Protein AF-A0A1G4M9I7-F1 (afdb_monomer_lite)

Sequence (263 aa):
MTEYMERIGYLKDRLESSYVEETSNVDNLLRNLLNAKLSSNLDRIRDCAVTEQLQSKESATGPLIKFQEDFKDLEFRARSVQFETEKDLLSQYTRLVESLKTRRYSVDFDSAAVPDAADEDLDAVDLDQKDNEEETLGELRQRLLGKTKDGDSLNSEVHSSVEKQMQVQDNLQEQLVHDMSQLVSSLREGAEAFQNALQEDSTVLKATEIGLQVTSKSLSSLGTKLKKYHNSKFGFFFYIGCTLAMLLGLLITYLIIKIFPKM

Secondary structure (DSSP, 8-state):
-HHHHHHHHHHHHHHHHHHHHHHSS--HHHHHHHHHHHHHHHHHHHHHHHHHHHHS---SS-HHHHHHHHHHHHHHHHHHHHHHHHHHHHHHHHHHHHHHHHHHH---TT----------------------TT--HHHHHHHHH-----S-S-THHHHHHHHHHHHHHHHHHHHHHHHHHHHHHHHHHHHHHHHHHHHHHHHHHHHHHHHHHHHHHHHHHHHHHHHHHHHS-HHHHHHHHHHHHHHHHHHHHHHHHHHGGG-

pLDDT: mean 73.14, std 15.45, range [37.28, 93.12]

InterPro domains:
  IPR019150 Vesicle transport protein, Use1 [PF09753] (85-260)
  IPR019150 Vesicle transport protein, Use1 [PTHR13050] (22-260)

Radius of gyration: 43.28 Å; chains: 1; bounding box: 142×93×60 Å

Organism: Lachancea fermentati (NCBI:txid4955)

Structure (mmCIF, N/CA/C/O backbone):
data_AF-A0A1G4M9I7-F1
#
_entry.id   AF-A0A1G4M9I7-F1
#
loop_
_atom_site.group_PDB
_atom_site.id
_atom_site.ty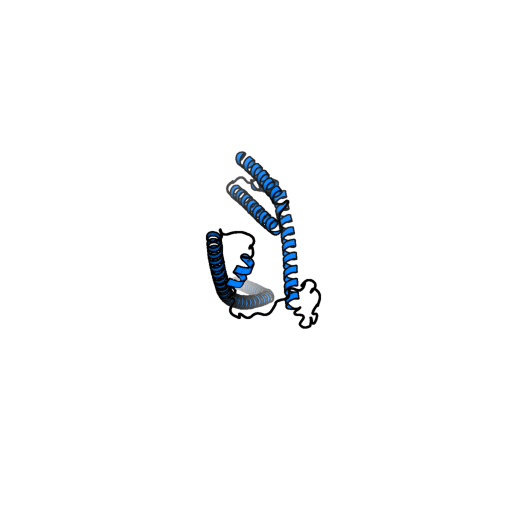pe_symbol
_atom_site.label_atom_id
_atom_site.label_alt_id
_atom_site.label_comp_id
_atom_site.label_asym_id
_atom_site.label_entity_id
_atom_site.label_seq_id
_atom_site.pdbx_PDB_ins_code
_atom_site.Cartn_x
_atom_site.Cartn_y
_atom_site.Cartn_z
_atom_site.occupancy
_atom_site.B_iso_or_equiv
_atom_site.auth_seq_id
_atom_site.auth_comp_id
_atom_site.auth_asym_id
_atom_site.auth_atom_id
_atom_site.pdbx_PDB_model_num
ATOM 1 N N . MET A 1 1 ? 6.350 15.516 35.704 1.00 50.00 1 MET A N 1
ATOM 2 C CA . MET A 1 1 ? 7.123 14.275 35.459 1.00 50.00 1 MET A CA 1
ATOM 3 C C . MET A 1 1 ? 6.442 13.047 36.071 1.00 50.00 1 MET A C 1
ATOM 5 O O . MET A 1 1 ? 6.331 12.054 35.377 1.00 50.00 1 MET A O 1
ATOM 9 N N . THR A 1 2 ? 5.941 13.103 37.311 1.00 49.34 2 THR A N 1
ATOM 10 C CA . THR A 1 2 ? 5.196 12.007 37.976 1.00 49.34 2 THR A CA 1
ATOM 11 C C . THR A 1 2 ? 3.839 11.691 37.334 1.00 49.34 2 THR A C 1
ATOM 13 O O . THR A 1 2 ? 3.552 10.532 37.070 1.00 49.34 2 THR A O 1
ATOM 16 N N . GLU A 1 3 ? 3.057 12.708 36.970 1.00 59.44 3 GLU A N 1
ATOM 17 C CA . GLU A 1 3 ? 1.738 12.535 36.329 1.00 59.44 3 GLU A CA 1
ATOM 18 C C . GLU A 1 3 ? 1.820 11.873 34.939 1.00 59.44 3 GLU A C 1
ATOM 20 O O . GLU A 1 3 ? 0.971 11.075 34.552 1.00 59.44 3 GLU A O 1
ATOM 25 N N . TYR A 1 4 ? 2.893 12.148 34.194 1.00 61.53 4 TYR A N 1
ATOM 26 C CA . TYR A 1 4 ? 3.155 11.507 32.905 1.00 61.53 4 TYR A CA 1
ATOM 27 C C . TYR A 1 4 ? 3.575 10.036 33.064 1.00 61.53 4 TYR A C 1
ATOM 29 O O . TYR A 1 4 ? 3.208 9.192 32.251 1.00 61.53 4 TYR A O 1
ATOM 37 N N . MET A 1 5 ? 4.299 9.716 34.144 1.00 57.88 5 MET A N 1
ATOM 38 C CA . MET A 1 5 ? 4.746 8.351 34.435 1.00 57.88 5 MET A CA 1
ATOM 39 C C . MET A 1 5 ? 3.593 7.431 34.841 1.00 57.88 5 MET A C 1
ATOM 41 O O . MET A 1 5 ? 3.517 6.313 34.340 1.00 57.88 5 MET A O 1
ATOM 45 N N . GLU A 1 6 ? 2.657 7.901 35.668 1.00 66.12 6 GLU A N 1
ATOM 46 C CA . GLU A 1 6 ? 1.449 7.126 35.994 1.00 66.12 6 GLU A CA 1
ATOM 47 C C . GLU A 1 6 ? 0.570 6.902 34.757 1.00 66.12 6 GLU A C 1
ATOM 49 O O . GLU A 1 6 ? -0.006 5.829 34.573 1.00 66.12 6 GLU A O 1
ATOM 54 N N . ARG A 1 7 ? 0.524 7.890 33.856 1.00 69.94 7 ARG A N 1
ATOM 55 C CA . ARG A 1 7 ? -0.263 7.809 32.626 1.00 69.94 7 ARG A CA 1
ATOM 56 C C . ARG A 1 7 ? 0.299 6.793 31.631 1.00 69.94 7 ARG A C 1
ATOM 58 O O . ARG A 1 7 ? -0.489 6.079 31.020 1.00 69.94 7 ARG A O 1
ATOM 65 N N . ILE A 1 8 ? 1.621 6.690 31.482 1.00 68.62 8 ILE A N 1
ATOM 66 C CA . ILE A 1 8 ? 2.252 5.683 30.610 1.00 68.62 8 ILE A CA 1
ATOM 67 C C . ILE A 1 8 ? 2.056 4.267 31.157 1.00 68.62 8 ILE A C 1
ATOM 69 O O . ILE A 1 8 ? 1.666 3.383 30.394 1.00 68.62 8 ILE A O 1
ATOM 73 N N . GLY A 1 9 ? 2.261 4.062 32.462 1.00 70.06 9 GLY A N 1
ATOM 74 C CA . GLY A 1 9 ? 2.042 2.757 33.094 1.00 70.06 9 GLY A CA 1
ATOM 75 C C . GLY A 1 9 ? 0.594 2.282 32.944 1.00 70.06 9 GLY A C 1
ATOM 76 O O . GLY A 1 9 ? 0.347 1.172 32.483 1.00 70.06 9 GLY A O 1
ATOM 77 N N . TYR A 1 10 ? -0.373 3.168 33.205 1.00 74.56 10 TYR A N 1
ATOM 78 C CA . TYR A 1 10 ? -1.795 2.875 32.999 1.00 74.56 10 TYR A CA 1
ATOM 79 C C . TYR A 1 10 ? -2.136 2.565 31.532 1.00 74.56 10 TYR A C 1
ATOM 81 O O . TYR A 1 10 ? -2.950 1.683 31.247 1.00 74.56 10 TYR A O 1
ATOM 89 N N . LEU A 1 11 ? -1.523 3.280 30.582 1.00 72.62 11 LEU A N 1
ATOM 90 C CA . LEU A 1 11 ? -1.719 3.021 29.156 1.00 72.62 11 LEU A CA 1
ATOM 91 C C . LEU A 1 11 ? -1.158 1.661 28.747 1.00 72.62 11 LEU A C 1
ATOM 93 O O . LEU A 1 11 ? -1.820 0.966 27.983 1.00 72.62 11 LEU A O 1
ATOM 97 N N . LYS A 1 12 ? 0.005 1.263 29.270 1.00 76.25 12 LYS A N 1
ATOM 98 C CA . LYS A 1 12 ? 0.595 -0.055 29.021 1.00 76.25 12 LYS A CA 1
ATOM 99 C C . LYS A 1 12 ? -0.326 -1.177 29.495 1.00 76.25 12 LYS A C 1
ATOM 101 O O . LYS A 1 12 ? -0.692 -2.021 28.682 1.00 76.25 12 LYS A O 1
ATOM 106 N N . ASP A 1 13 ? -0.758 -1.141 30.754 1.00 78.06 13 ASP A N 1
ATOM 107 C CA . ASP A 1 13 ? -1.600 -2.198 31.331 1.00 78.06 13 ASP A CA 1
ATOM 108 C C . ASP A 1 13 ? -2.943 -2.319 30.602 1.00 78.06 13 ASP A C 1
ATOM 110 O O . ASP A 1 13 ? -3.431 -3.421 30.338 1.00 78.06 13 ASP A O 1
ATOM 114 N N . ARG A 1 14 ? -3.533 -1.184 30.209 1.00 77.75 14 ARG A N 1
ATOM 115 C CA . ARG A 1 14 ? -4.788 -1.164 29.450 1.00 77.75 14 ARG A CA 1
ATOM 116 C C . ARG A 1 14 ? -4.614 -1.689 28.024 1.00 77.75 14 ARG A C 1
ATOM 118 O O . ARG A 1 14 ? -5.492 -2.393 27.530 1.00 77.75 14 ARG A O 1
ATOM 125 N N . LEU A 1 15 ? -3.505 -1.350 27.368 1.00 75.00 15 LEU A N 1
ATOM 126 C CA . LEU A 1 15 ? -3.204 -1.785 26.003 1.00 75.00 15 LEU A CA 1
ATOM 127 C C . LEU A 1 15 ? -2.867 -3.281 25.962 1.00 75.00 15 LEU A C 1
ATOM 129 O O . LEU A 1 15 ? -3.327 -3.982 25.066 1.00 75.00 15 LEU A O 1
ATOM 133 N N . GLU A 1 16 ? -2.122 -3.781 26.950 1.00 76.25 16 GLU A N 1
ATOM 134 C CA . GLU A 1 16 ? -1.789 -5.200 27.066 1.00 76.25 16 GLU A CA 1
ATOM 135 C C . GLU A 1 16 ? -3.024 -6.041 27.412 1.00 76.25 16 GLU A C 1
ATOM 137 O O . GLU A 1 16 ? -3.255 -7.062 26.767 1.00 76.25 16 GLU A O 1
ATOM 142 N N . SER A 1 17 ? -3.873 -5.574 28.333 1.00 74.38 17 SER A N 1
ATOM 143 C CA . SER A 1 17 ? -5.127 -6.263 28.674 1.00 74.38 17 SER A CA 1
ATOM 144 C C . SER A 1 17 ? -6.074 -6.346 27.471 1.00 74.38 17 SER A C 1
ATOM 146 O O . SER A 1 17 ? -6.554 -7.428 27.143 1.00 74.38 17 SER A O 1
ATOM 148 N N . SER A 1 18 ? -6.272 -5.230 26.757 1.00 68.62 18 SER A N 1
ATOM 149 C CA . SER A 1 18 ? -7.114 -5.183 25.551 1.00 68.62 18 SER A CA 1
ATOM 150 C C . SER A 1 18 ? -6.579 -6.092 24.440 1.00 68.62 18 SER A C 1
ATOM 152 O O . SER A 1 18 ? -7.348 -6.759 23.759 1.00 68.62 18 SER A O 1
ATOM 154 N N . TYR A 1 19 ? -5.257 -6.150 24.263 1.00 70.00 19 TYR A N 1
ATOM 155 C CA . TYR A 1 19 ? -4.637 -6.953 23.213 1.00 70.00 19 TYR A CA 1
ATOM 156 C C . TYR A 1 19 ? -4.664 -8.458 23.516 1.00 70.00 19 TYR A C 1
ATOM 158 O O . TYR A 1 19 ? -4.889 -9.265 22.615 1.00 70.00 19 TYR A O 1
ATOM 166 N N . VAL A 1 20 ? -4.443 -8.865 24.768 1.00 69.94 20 VAL A N 1
ATOM 167 C CA . VAL A 1 20 ? -4.473 -10.285 25.162 1.00 69.94 20 VAL A CA 1
ATOM 168 C C . VAL A 1 20 ? -5.891 -10.855 25.074 1.00 69.94 20 VAL A C 1
ATOM 170 O O . VAL A 1 20 ? -6.069 -11.988 24.627 1.00 69.94 20 VAL A O 1
ATOM 173 N N . GLU A 1 21 ? -6.902 -10.066 25.440 1.00 66.31 21 GLU A N 1
ATOM 174 C CA . GLU A 1 21 ? -8.302 -10.488 25.376 1.00 66.31 21 GLU A CA 1
ATOM 175 C C . GLU A 1 21 ? -8.771 -10.670 23.921 1.00 66.31 21 GLU A C 1
ATOM 177 O O . GLU A 1 21 ? -9.355 -11.699 23.577 1.00 66.31 21 GLU A O 1
ATOM 182 N N . GLU A 1 22 ? -8.409 -9.743 23.028 1.00 65.44 22 GLU A N 1
ATOM 183 C CA . GLU A 1 22 ? -8.858 -9.749 21.629 1.00 65.44 22 GLU A CA 1
ATOM 184 C C . GLU A 1 22 ? -8.083 -10.710 20.707 1.00 65.44 22 GLU A C 1
ATOM 186 O O . GLU A 1 22 ? -8.560 -11.035 19.624 1.00 65.44 22 GLU A O 1
ATOM 191 N N . THR A 1 23 ? -6.897 -11.199 21.088 1.00 62.31 23 THR A N 1
ATOM 192 C CA . THR A 1 23 ? -6.052 -12.022 20.189 1.00 62.31 23 THR A CA 1
ATOM 193 C C . THR A 1 23 ? -6.186 -13.533 20.370 1.00 62.31 23 THR A C 1
ATOM 195 O O . THR A 1 23 ? -5.657 -14.291 19.556 1.00 62.31 23 THR A O 1
ATOM 198 N N . SER A 1 24 ? -6.897 -13.990 21.402 1.00 62.16 24 SER A N 1
ATOM 199 C CA . SER A 1 24 ? -6.936 -15.408 21.787 1.00 62.16 24 SER A CA 1
ATOM 200 C C . SER A 1 24 ? -7.894 -16.283 20.962 1.00 62.16 24 SER A C 1
ATOM 202 O O . SER A 1 24 ? -7.714 -17.497 20.935 1.00 62.16 24 SER A O 1
ATOM 204 N N . ASN A 1 25 ? -8.872 -15.698 20.257 1.00 61.28 25 ASN A N 1
ATOM 205 C CA . ASN A 1 25 ? -9.962 -16.443 19.598 1.00 61.28 25 ASN A CA 1
ATOM 206 C C . ASN A 1 25 ? -10.335 -15.928 18.196 1.00 61.28 25 ASN A C 1
ATOM 208 O O . ASN A 1 25 ? -11.475 -16.062 17.754 1.00 61.28 25 ASN A O 1
ATOM 212 N N . VAL A 1 26 ? -9.395 -15.292 17.499 1.00 70.31 26 VAL A N 1
ATOM 213 C CA . VAL A 1 26 ? -9.718 -14.444 16.349 1.00 70.31 26 VAL A CA 1
ATOM 214 C C . VAL A 1 26 ? -9.011 -14.879 15.061 1.00 70.31 26 VAL A C 1
ATOM 216 O O . VAL A 1 26 ? -7.834 -15.239 15.082 1.00 70.31 26 VAL A O 1
ATOM 219 N N . ASP A 1 27 ? -9.739 -14.795 13.939 1.00 78.25 27 ASP A N 1
ATOM 220 C CA . ASP A 1 27 ? -9.258 -15.048 12.575 1.00 78.25 27 ASP A CA 1
ATOM 221 C C . ASP A 1 27 ? -7.926 -14.348 12.270 1.00 78.25 27 ASP A C 1
ATOM 223 O O . ASP A 1 27 ? -7.704 -13.203 12.668 1.00 78.25 27 ASP A O 1
ATOM 227 N N . ASN A 1 28 ? -7.067 -14.984 11.464 1.00 79.38 28 ASN A N 1
ATOM 228 C CA . ASN A 1 28 ? -5.736 -14.459 11.119 1.00 79.38 28 ASN A CA 1
ATOM 229 C C . ASN A 1 28 ? -5.777 -13.051 10.497 1.00 79.38 28 ASN A C 1
ATOM 231 O O . ASN A 1 28 ? -4.876 -12.245 10.732 1.00 79.38 28 ASN A O 1
ATOM 235 N N . LEU A 1 29 ? -6.839 -12.724 9.753 1.00 78.44 29 LEU A N 1
ATOM 236 C CA . LEU A 1 29 ? -7.041 -11.392 9.179 1.00 78.44 29 LEU A CA 1
ATOM 237 C C . LEU A 1 29 ? -7.345 -10.353 10.261 1.00 78.44 29 LEU A C 1
ATOM 239 O O . LEU A 1 29 ? -6.716 -9.295 10.293 1.00 78.44 29 LEU A O 1
ATOM 243 N N . LEU A 1 30 ? -8.279 -10.653 11.165 1.00 82.69 30 LEU A N 1
ATOM 244 C CA . LEU A 1 30 ? -8.632 -9.737 12.245 1.00 82.69 30 LEU A CA 1
ATOM 245 C C . LEU A 1 30 ? -7.470 -9.618 13.243 1.00 82.69 30 LEU A C 1
ATOM 247 O O . LEU A 1 30 ? -7.154 -8.512 13.670 1.00 82.69 30 LEU A O 1
ATOM 251 N N . ARG A 1 31 ? -6.725 -10.701 13.494 1.00 82.25 31 ARG A N 1
ATOM 252 C CA . ARG A 1 31 ? -5.468 -10.676 14.254 1.00 82.25 31 ARG A CA 1
ATOM 253 C C . ARG A 1 31 ? -4.425 -9.761 13.606 1.00 82.25 31 ARG A C 1
ATOM 255 O O . ARG A 1 31 ? -3.771 -9.005 14.322 1.00 82.25 31 ARG A O 1
ATOM 262 N N . ASN A 1 32 ? -4.278 -9.773 12.281 1.00 84.62 32 ASN A N 1
ATOM 263 C CA . ASN A 1 32 ? -3.388 -8.844 11.577 1.00 84.62 32 ASN A CA 1
ATOM 264 C C . ASN A 1 32 ? -3.873 -7.388 11.701 1.00 84.62 32 ASN A C 1
ATOM 266 O O . ASN A 1 32 ? -3.090 -6.493 12.000 1.00 84.62 32 ASN A O 1
ATOM 270 N N . LEU A 1 33 ? -5.178 -7.144 11.552 1.00 85.12 33 LEU A N 1
ATOM 271 C CA . LEU A 1 33 ? -5.761 -5.804 11.669 1.00 85.12 33 LEU A CA 1
ATOM 272 C C . LEU A 1 33 ? -5.568 -5.231 13.080 1.00 85.12 33 LEU A C 1
ATOM 274 O O . LEU A 1 33 ? -5.123 -4.092 13.229 1.00 85.12 33 LEU A O 1
ATOM 278 N N . LEU A 1 34 ? -5.837 -6.031 14.113 1.00 85.12 34 LEU A N 1
ATOM 279 C CA . LEU A 1 34 ? -5.616 -5.661 15.510 1.00 85.12 34 LEU A CA 1
ATOM 280 C C . LEU A 1 34 ? -4.136 -5.378 15.789 1.00 85.12 34 LEU A C 1
ATOM 282 O O . LEU A 1 34 ? -3.817 -4.376 16.425 1.00 85.12 34 LEU A O 1
ATOM 286 N N . ASN A 1 35 ? -3.218 -6.182 15.243 1.00 85.50 35 ASN A N 1
ATOM 287 C CA . ASN A 1 35 ? -1.783 -5.904 15.334 1.00 85.50 35 ASN A CA 1
ATOM 288 C C . ASN A 1 35 ? -1.375 -4.625 14.606 1.00 85.50 35 ASN A C 1
ATOM 290 O O . ASN A 1 35 ? -0.613 -3.836 15.152 1.00 85.50 35 ASN A O 1
ATOM 294 N N . ALA A 1 36 ? -1.914 -4.364 13.417 1.00 87.12 36 ALA A N 1
ATOM 295 C CA . ALA A 1 36 ? -1.659 -3.122 12.696 1.00 87.12 36 ALA A CA 1
ATOM 296 C C . ALA A 1 36 ? -2.165 -1.899 13.482 1.00 87.12 36 ALA A C 1
ATOM 298 O O . ALA A 1 36 ? -1.502 -0.859 13.522 1.00 87.12 36 ALA A O 1
ATOM 299 N N . LYS A 1 37 ? 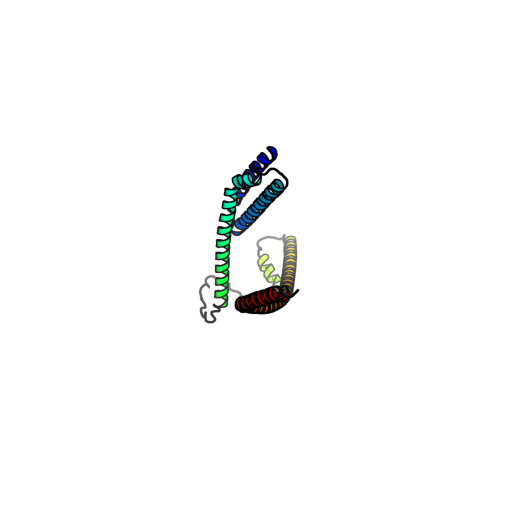-3.314 -2.023 14.160 1.00 88.38 37 LYS A N 1
ATOM 300 C CA . LYS A 1 37 ? -3.835 -0.991 15.068 1.00 88.38 37 LYS A CA 1
ATOM 301 C C . LYS A 1 37 ? -2.948 -0.815 16.297 1.00 88.38 37 LYS A C 1
ATOM 303 O O . LYS A 1 37 ? -2.651 0.326 16.645 1.00 88.38 37 LYS A O 1
ATOM 308 N N . LEU A 1 38 ? -2.494 -1.906 16.913 1.00 86.81 38 LEU A N 1
ATOM 309 C CA . LEU A 1 38 ? -1.560 -1.865 18.037 1.00 86.81 38 LEU A CA 1
ATOM 310 C C . LEU A 1 38 ? -0.254 -1.166 17.638 1.00 86.81 38 LEU A C 1
ATOM 312 O O . LEU A 1 38 ? 0.158 -0.232 18.319 1.00 86.81 38 LEU A O 1
ATOM 316 N N . SER A 1 39 ? 0.347 -1.550 16.511 1.00 87.12 39 SER A N 1
ATOM 317 C CA . SER A 1 39 ? 1.559 -0.924 15.973 1.00 87.12 39 SER A CA 1
ATOM 318 C C . SER A 1 39 ? 1.355 0.571 15.713 1.00 87.12 39 SER A C 1
ATOM 320 O O . SER A 1 39 ? 2.162 1.379 16.156 1.00 87.12 39 SER A O 1
ATOM 322 N N . SER A 1 40 ? 0.231 0.969 15.105 1.00 88.94 40 SER A N 1
ATOM 323 C CA . SER A 1 40 ? -0.085 2.389 14.893 1.00 88.94 40 SER A CA 1
ATOM 324 C C . SER A 1 40 ? -0.254 3.164 16.206 1.00 88.94 40 SER A C 1
ATOM 326 O O . SER A 1 40 ? 0.164 4.318 16.299 1.00 88.94 40 SER A O 1
ATOM 328 N N . ASN A 1 41 ? -0.846 2.548 17.230 1.00 88.12 41 ASN A N 1
ATOM 329 C CA . ASN A 1 41 ? -0.962 3.157 18.553 1.00 88.12 41 ASN A CA 1
ATOM 330 C C . ASN A 1 41 ? 0.409 3.297 19.229 1.00 88.12 41 ASN A C 1
ATOM 332 O O . ASN A 1 41 ? 0.684 4.345 19.809 1.00 88.12 41 ASN A O 1
ATOM 336 N N . LEU A 1 42 ? 1.277 2.289 19.120 1.00 87.06 42 LEU A N 1
ATOM 337 C CA . LEU A 1 42 ? 2.651 2.347 19.626 1.00 87.06 42 LEU A CA 1
ATOM 338 C C . LEU A 1 42 ? 3.467 3.433 18.920 1.00 87.06 42 LEU A C 1
ATOM 340 O O . LEU A 1 42 ? 4.152 4.201 19.591 1.00 87.06 42 LEU A O 1
ATOM 344 N N . ASP A 1 43 ? 3.330 3.568 17.601 1.00 88.31 43 ASP A N 1
ATOM 345 C CA . ASP A 1 43 ? 3.994 4.628 16.839 1.00 88.31 43 ASP A CA 1
ATOM 346 C C . ASP A 1 43 ? 3.500 6.021 17.261 1.00 88.31 43 ASP A C 1
ATOM 348 O O . ASP A 1 43 ? 4.310 6.923 17.448 1.00 88.31 43 ASP A O 1
ATOM 352 N N . ARG A 1 44 ? 2.200 6.194 17.541 1.00 87.50 44 ARG A N 1
ATOM 353 C CA . ARG A 1 44 ? 1.674 7.457 18.097 1.00 87.50 44 ARG A CA 1
ATOM 354 C C . ARG A 1 44 ? 2.258 7.783 19.469 1.00 87.50 44 ARG A C 1
ATOM 356 O O . ARG A 1 44 ? 2.590 8.937 19.726 1.00 87.50 44 ARG A O 1
ATOM 363 N N . ILE A 1 45 ? 2.373 6.792 20.354 1.00 84.69 45 ILE A N 1
ATOM 364 C CA . ILE A 1 45 ? 2.971 6.993 21.683 1.00 84.69 45 ILE A CA 1
ATOM 365 C C . ILE A 1 45 ? 4.458 7.343 21.532 1.00 84.69 45 ILE A C 1
ATOM 367 O O . ILE A 1 45 ? 4.937 8.260 22.200 1.00 84.69 45 ILE A O 1
ATOM 371 N N . ARG A 1 46 ? 5.169 6.682 20.610 1.00 87.06 46 ARG A N 1
ATOM 372 C CA . ARG A 1 46 ? 6.557 7.007 20.271 1.00 87.06 46 ARG A CA 1
ATOM 373 C C . ARG A 1 46 ? 6.686 8.442 19.760 1.00 87.06 46 ARG A C 1
ATOM 375 O O . ARG A 1 46 ? 7.547 9.167 20.245 1.00 87.06 46 ARG A O 1
ATOM 382 N N . ASP A 1 47 ? 5.828 8.876 18.842 1.00 87.38 47 ASP A N 1
ATOM 383 C CA . ASP A 1 47 ? 5.839 10.240 18.303 1.00 87.38 47 ASP A CA 1
ATOM 384 C C . ASP A 1 47 ? 5.575 11.286 19.395 1.00 87.38 47 ASP A C 1
ATOM 386 O O . ASP A 1 47 ? 6.250 12.317 19.454 1.00 87.38 47 ASP A O 1
ATOM 390 N N . CYS A 1 48 ? 4.650 11.013 20.320 1.00 84.62 48 CYS A N 1
ATOM 391 C CA . CYS A 1 48 ? 4.442 11.850 21.503 1.00 84.62 48 CYS A CA 1
ATOM 392 C C . CYS A 1 48 ? 5.700 11.913 22.387 1.00 84.62 48 CYS A C 1
ATOM 394 O O . CYS A 1 48 ? 6.120 13.002 22.769 1.00 84.62 48 CYS A O 1
ATOM 396 N N . ALA A 1 49 ? 6.352 10.778 22.653 1.00 82.06 49 ALA A N 1
ATOM 397 C CA . ALA A 1 49 ? 7.581 10.742 23.447 1.00 82.06 49 ALA A CA 1
ATOM 398 C C . ALA A 1 49 ? 8.751 11.478 22.760 1.00 82.06 49 ALA A C 1
ATOM 400 O O . ALA A 1 49 ? 9.525 12.170 23.422 1.00 82.06 49 ALA A O 1
ATOM 401 N N . VAL A 1 50 ? 8.871 11.370 21.431 1.00 84.69 50 VAL A N 1
ATOM 402 C CA . VAL A 1 50 ? 9.895 12.063 20.631 1.00 84.69 50 VAL A CA 1
ATOM 403 C C . VAL A 1 50 ? 9.642 13.568 20.601 1.00 84.69 50 VAL A C 1
ATOM 405 O O . VAL A 1 50 ? 10.563 14.351 20.830 1.00 84.69 50 VAL A O 1
ATOM 408 N N . THR A 1 51 ? 8.406 13.995 20.340 1.00 84.94 51 THR A N 1
ATOM 409 C CA . THR A 1 51 ? 8.049 15.423 20.315 1.00 84.94 51 THR A CA 1
ATOM 410 C C . THR A 1 51 ? 8.253 16.080 21.676 1.00 84.94 51 THR A C 1
ATOM 412 O O . THR A 1 51 ? 8.776 17.192 21.740 1.00 84.94 51 THR A O 1
ATOM 415 N N . GLU A 1 52 ? 7.940 15.382 22.765 1.00 81.50 52 GLU A N 1
ATOM 416 C CA . GLU A 1 52 ? 8.187 15.859 24.124 1.00 81.50 52 GLU A CA 1
ATOM 417 C C . GLU A 1 52 ? 9.685 15.939 24.447 1.00 81.50 52 GLU A C 1
ATOM 419 O O . GLU A 1 52 ? 10.137 16.943 24.997 1.00 81.50 52 GLU A O 1
ATOM 424 N N . GLN A 1 53 ? 10.483 14.952 24.024 1.00 81.19 53 GLN A N 1
ATOM 425 C CA . GLN A 1 53 ? 11.939 14.995 24.183 1.00 81.19 53 GLN A CA 1
ATOM 426 C C . GLN A 1 53 ? 12.580 16.149 23.401 1.00 81.19 53 GLN A C 1
ATOM 428 O O . GLN A 1 53 ? 13.535 16.756 23.877 1.00 81.19 53 GLN A O 1
ATOM 433 N N . LEU A 1 54 ? 12.064 16.471 22.212 1.00 80.38 54 LEU A N 1
ATOM 434 C CA . LEU A 1 54 ? 12.534 17.608 21.417 1.00 80.38 54 LEU A CA 1
ATOM 435 C C . LEU A 1 54 ? 12.157 18.959 22.047 1.00 80.38 54 LEU A C 1
ATOM 437 O O . LEU A 1 54 ? 12.874 19.943 21.863 1.00 80.38 54 LEU A O 1
ATOM 441 N N . GLN A 1 55 ? 11.045 19.017 22.784 1.00 80.81 55 GLN A N 1
ATOM 442 C CA . GLN A 1 55 ? 10.601 20.217 23.498 1.00 80.81 55 GLN A CA 1
ATOM 443 C C . GLN A 1 55 ? 11.333 20.408 24.833 1.00 80.81 55 GLN A C 1
ATOM 445 O O . GLN A 1 55 ? 11.624 21.544 25.221 1.00 80.81 55 GLN A O 1
ATOM 450 N N . SER A 1 56 ? 11.677 19.323 25.531 1.00 71.56 56 SER A N 1
ATOM 451 C CA . SER A 1 56 ? 12.486 19.379 26.745 1.00 71.56 56 SER A CA 1
ATOM 452 C C . SER A 1 56 ? 13.967 19.559 26.390 1.00 71.56 56 SER A C 1
ATOM 454 O O . SER A 1 56 ? 14.609 18.647 25.887 1.00 71.56 56 SER A O 1
ATOM 456 N N . LYS A 1 57 ? 14.562 20.715 26.703 1.00 66.25 57 LYS A N 1
ATOM 457 C CA . LYS A 1 57 ? 16.010 20.977 26.523 1.00 66.25 57 LYS A CA 1
ATOM 458 C C . LYS A 1 57 ? 16.943 20.099 27.391 1.00 66.25 57 LYS A C 1
ATOM 460 O O . LYS A 1 57 ? 18.150 20.336 27.401 1.00 66.25 57 LYS A O 1
ATOM 465 N N . GLU A 1 58 ? 16.421 19.125 28.135 1.00 63.53 58 GLU A N 1
ATOM 466 C CA . GLU A 1 58 ? 17.186 18.265 29.044 1.00 63.53 58 GLU A CA 1
ATOM 467 C C . GLU A 1 58 ? 17.478 16.890 28.416 1.00 63.53 58 GLU A C 1
ATOM 469 O O . GLU A 1 58 ? 16.578 16.100 28.145 1.00 63.53 58 GLU A O 1
ATOM 474 N N . SER A 1 59 ? 18.766 16.591 28.211 1.00 59.91 59 SER A N 1
ATOM 475 C CA . SER A 1 59 ? 19.244 15.432 27.433 1.00 59.91 59 SER A CA 1
ATOM 476 C C . SER A 1 59 ? 19.602 14.166 28.227 1.00 59.91 59 SER A C 1
ATOM 478 O O . SER A 1 59 ? 20.147 13.242 27.633 1.00 59.91 59 SER A O 1
ATOM 480 N N . ALA A 1 60 ? 19.374 14.065 29.539 1.00 57.38 60 ALA A N 1
ATOM 481 C CA . ALA A 1 60 ? 20.044 13.000 30.309 1.00 57.38 60 ALA A CA 1
ATOM 482 C C . ALA A 1 60 ? 19.210 11.729 30.575 1.00 57.38 60 ALA A C 1
ATOM 484 O O . ALA A 1 60 ? 19.778 10.644 30.647 1.00 57.38 60 ALA A O 1
ATOM 485 N N . THR A 1 61 ? 17.879 11.821 30.680 1.00 59.78 61 THR A N 1
ATOM 486 C CA . THR A 1 61 ? 17.017 10.654 30.986 1.00 59.78 61 THR A CA 1
ATOM 487 C C . THR A 1 61 ? 15.633 10.868 30.375 1.00 59.78 61 THR A C 1
ATOM 489 O O . THR A 1 61 ? 14.679 11.256 31.046 1.00 59.78 61 THR A O 1
ATOM 492 N N . GLY A 1 62 ? 15.565 10.745 29.050 1.00 69.62 62 GLY A N 1
ATOM 493 C CA . GLY A 1 62 ? 14.422 11.206 28.266 1.00 69.62 62 GLY A CA 1
ATOM 494 C C . GLY A 1 62 ? 13.168 10.320 28.366 1.00 69.62 62 GLY A C 1
ATOM 495 O O . GLY A 1 62 ? 13.273 9.127 28.668 1.00 69.62 62 GLY A O 1
ATOM 496 N N . PRO A 1 63 ? 11.984 10.878 28.038 1.00 68.81 63 PRO A N 1
ATOM 497 C CA . PRO A 1 63 ? 10.729 10.126 27.904 1.00 68.81 63 PRO A CA 1
ATOM 498 C C . PRO A 1 63 ? 10.823 8.991 26.867 1.00 68.81 63 PRO A C 1
ATOM 500 O O . PRO A 1 63 ? 10.167 7.965 27.018 1.00 68.81 63 PRO A O 1
ATOM 503 N N . LEU A 1 64 ? 11.711 9.114 25.875 1.00 76.56 64 LEU A N 1
ATOM 504 C CA . LEU A 1 64 ? 11.969 8.078 24.872 1.00 76.56 64 LEU A CA 1
ATOM 505 C C . LEU A 1 64 ? 12.652 6.822 25.432 1.00 76.56 64 LEU A C 1
ATOM 507 O O . LEU A 1 64 ? 12.305 5.720 25.024 1.00 76.56 64 LEU A O 1
ATOM 511 N N . ILE A 1 65 ? 13.598 6.967 26.367 1.00 80.38 65 ILE A N 1
ATOM 512 C CA . ILE A 1 65 ? 14.283 5.811 26.976 1.00 80.38 65 ILE A CA 1
ATOM 513 C C . ILE A 1 65 ? 13.279 5.004 27.805 1.00 80.38 65 ILE A C 1
ATOM 515 O O . ILE A 1 65 ? 13.269 3.781 27.739 1.00 80.38 65 ILE A O 1
ATOM 519 N N . LYS A 1 66 ? 12.374 5.693 28.510 1.00 77.81 66 LYS A N 1
ATOM 520 C CA . LYS A 1 66 ? 11.295 5.055 29.276 1.00 77.81 66 LYS A CA 1
ATOM 521 C C . LYS A 1 66 ? 10.289 4.354 28.378 1.00 77.81 66 LYS A C 1
ATOM 523 O O . LYS A 1 66 ? 9.957 3.206 28.630 1.00 77.81 66 LYS A O 1
ATOM 528 N N . PHE A 1 67 ? 9.881 4.996 27.281 1.00 80.44 67 PHE A N 1
ATOM 529 C CA . PHE A 1 67 ? 9.067 4.335 26.264 1.00 80.44 67 PHE A CA 1
ATOM 530 C C . PHE A 1 67 ? 9.751 3.061 25.742 1.00 80.44 67 PHE A C 1
ATOM 532 O O . PHE A 1 67 ? 9.132 2.004 25.658 1.00 80.44 67 PHE A O 1
ATOM 539 N N . GLN A 1 68 ? 11.048 3.138 25.442 1.00 84.94 68 GLN A N 1
ATOM 540 C CA . GLN A 1 68 ? 11.802 1.992 24.953 1.00 84.94 68 GLN A CA 1
ATOM 541 C C . GLN A 1 68 ? 11.897 0.866 25.995 1.00 84.94 68 GLN A C 1
ATOM 543 O O . GLN A 1 68 ? 11.780 -0.299 25.630 1.00 84.94 68 GLN A O 1
ATOM 548 N N . GLU A 1 69 ? 12.076 1.174 27.280 1.00 85.56 69 GLU A N 1
ATOM 549 C CA . GLU A 1 69 ? 12.091 0.162 28.343 1.00 85.56 69 GLU A CA 1
ATOM 550 C C . GLU A 1 69 ? 10.710 -0.457 28.593 1.00 85.56 69 GLU A C 1
ATOM 552 O O . GLU A 1 69 ? 10.612 -1.679 28.727 1.00 85.56 69 GLU A O 1
ATOM 557 N N . ASP A 1 70 ? 9.654 0.358 28.605 1.00 81.38 70 ASP A N 1
ATOM 558 C CA . ASP A 1 70 ? 8.302 -0.071 28.961 1.00 81.38 70 ASP A CA 1
ATOM 559 C C . ASP A 1 70 ? 7.607 -0.849 27.838 1.00 81.38 70 ASP A C 1
ATOM 561 O O . ASP A 1 70 ? 6.855 -1.786 28.129 1.00 81.38 70 ASP A O 1
ATOM 565 N N . PHE A 1 71 ? 7.868 -0.497 26.573 1.00 83.75 71 PHE A N 1
ATOM 566 C CA . PHE A 1 71 ? 7.163 -1.043 25.409 1.00 83.75 71 PHE A CA 1
ATOM 567 C C . PHE A 1 71 ? 7.995 -1.989 24.532 1.00 83.75 71 PHE A C 1
ATOM 569 O O . PHE A 1 71 ? 7.428 -2.562 23.604 1.00 83.75 71 PHE A O 1
ATOM 576 N N . LYS A 1 72 ? 9.287 -2.237 24.814 1.00 85.94 72 LYS A N 1
ATOM 577 C CA . LYS A 1 72 ? 10.126 -3.156 24.003 1.00 85.94 72 LYS A CA 1
ATOM 578 C C . LYS A 1 72 ? 9.491 -4.529 23.771 1.00 85.94 72 LYS A C 1
ATOM 580 O O . LYS A 1 72 ? 9.523 -5.039 22.654 1.00 85.94 72 LYS A O 1
ATOM 585 N N . ASP A 1 73 ? 8.905 -5.118 24.812 1.00 85.25 73 ASP A N 1
ATOM 586 C CA . ASP A 1 73 ? 8.378 -6.482 24.756 1.00 85.25 73 ASP A CA 1
ATOM 587 C C . ASP A 1 73 ? 7.070 -6.511 23.961 1.00 85.25 73 ASP A C 1
ATOM 589 O O . ASP A 1 73 ? 6.821 -7.438 23.188 1.00 85.25 73 ASP A O 1
ATOM 593 N N . LEU A 1 74 ? 6.266 -5.452 24.091 1.00 83.44 74 LEU A N 1
ATOM 594 C CA . LEU A 1 74 ? 5.019 -5.292 23.354 1.00 83.44 74 LEU A CA 1
ATOM 595 C C . LEU A 1 74 ? 5.276 -4.982 21.875 1.00 83.44 74 LEU A C 1
ATOM 597 O O . LEU A 1 74 ? 4.629 -5.572 21.016 1.00 83.44 74 LEU A O 1
ATOM 601 N N . GLU A 1 75 ? 6.254 -4.129 21.563 1.00 85.62 75 GLU A N 1
ATOM 602 C CA . GLU A 1 75 ? 6.695 -3.862 20.190 1.00 85.62 75 GLU A CA 1
ATOM 603 C C . GLU A 1 75 ? 7.247 -5.119 19.521 1.00 85.62 75 GLU A C 1
ATOM 605 O O . GLU A 1 75 ? 6.915 -5.411 18.369 1.00 85.62 75 GLU A O 1
ATOM 610 N N . PHE A 1 76 ? 8.079 -5.877 20.239 1.00 88.31 76 PHE A N 1
ATOM 611 C CA . PHE A 1 76 ? 8.616 -7.133 19.737 1.00 88.31 76 PHE A CA 1
ATOM 612 C C . PHE A 1 76 ? 7.495 -8.136 19.458 1.00 88.31 76 PHE A C 1
ATOM 614 O O . PHE A 1 76 ? 7.441 -8.707 18.368 1.00 88.31 76 PHE A O 1
ATOM 621 N N . ARG A 1 77 ? 6.559 -8.305 20.401 1.00 85.81 77 ARG A N 1
ATOM 622 C CA . ARG A 1 77 ? 5.406 -9.200 20.243 1.00 85.81 77 ARG A CA 1
ATOM 623 C C . ARG A 1 77 ? 4.522 -8.770 19.071 1.00 85.81 77 ARG A C 1
ATOM 625 O O . ARG A 1 77 ? 4.224 -9.604 18.222 1.00 85.81 77 ARG A O 1
ATOM 632 N N . ALA A 1 78 ? 4.166 -7.489 18.976 1.00 85.31 78 ALA A N 1
ATOM 633 C CA . ALA A 1 78 ? 3.347 -6.953 17.888 1.00 85.31 78 ALA A CA 1
ATOM 634 C C . ALA A 1 78 ? 3.988 -7.205 16.516 1.00 85.31 78 ALA A C 1
ATOM 636 O O . ALA A 1 78 ? 3.339 -7.727 15.611 1.00 85.31 78 ALA A O 1
ATOM 637 N N . ARG A 1 79 ? 5.290 -6.918 16.377 1.00 87.31 79 ARG A N 1
ATOM 638 C CA . ARG A 1 79 ? 6.036 -7.157 15.131 1.00 87.31 79 ARG A CA 1
ATOM 639 C C . ARG A 1 79 ? 6.161 -8.638 14.793 1.00 87.31 79 ARG A C 1
ATOM 641 O O . ARG A 1 79 ? 6.017 -9.005 13.630 1.00 87.31 79 ARG A O 1
ATOM 648 N N . SER A 1 80 ? 6.417 -9.483 15.790 1.00 88.06 80 SER A N 1
ATOM 649 C CA . SER A 1 80 ? 6.517 -10.932 15.595 1.00 88.06 80 SER A CA 1
ATOM 650 C C . SER A 1 80 ? 5.191 -11.506 15.107 1.00 88.06 80 SER A C 1
ATOM 652 O O . SER A 1 80 ? 5.164 -12.237 14.121 1.00 88.06 80 SER A O 1
ATOM 654 N N . VAL A 1 81 ? 4.081 -11.134 15.750 1.00 86.31 81 VAL A N 1
ATOM 655 C CA . VAL A 1 81 ? 2.754 -11.614 15.356 1.00 86.31 81 VAL A CA 1
ATOM 656 C C . VAL A 1 81 ? 2.371 -11.081 13.978 1.00 86.31 81 VAL A C 1
ATOM 658 O O . VAL A 1 81 ? 1.875 -11.850 13.162 1.00 86.31 81 VAL A O 1
ATOM 661 N N . GLN A 1 82 ? 2.646 -9.807 13.683 1.00 87.00 82 GLN A N 1
ATOM 662 C CA . GLN A 1 82 ? 2.399 -9.235 12.360 1.00 87.00 82 GLN A CA 1
ATOM 663 C C . GLN A 1 82 ? 3.121 -10.036 11.269 1.00 87.00 82 GLN A C 1
ATOM 665 O O . GLN A 1 82 ? 2.490 -10.447 10.296 1.00 87.00 82 GLN A O 1
ATOM 670 N N . PHE A 1 83 ? 4.408 -10.330 11.471 1.00 89.94 83 PHE A N 1
ATOM 671 C CA . PHE A 1 83 ? 5.201 -11.122 10.534 1.00 89.94 83 PHE A CA 1
ATOM 672 C C . PHE A 1 83 ? 4.635 -12.535 10.335 1.00 89.94 83 PHE A C 1
ATOM 674 O O . PHE A 1 83 ? 4.527 -13.010 9.204 1.00 89.94 83 PHE A O 1
ATOM 681 N N . GLU A 1 84 ? 4.238 -13.208 11.417 1.00 88.81 84 GLU A N 1
ATOM 682 C CA . GLU A 1 84 ? 3.631 -14.540 11.338 1.00 88.81 84 GLU A CA 1
ATOM 683 C C . GLU A 1 84 ? 2.309 -14.525 10.568 1.00 88.81 84 GLU A C 1
ATOM 685 O O . GLU A 1 84 ? 2.114 -15.340 9.665 1.00 88.81 84 GLU A O 1
ATOM 690 N N . THR A 1 85 ? 1.422 -13.574 10.876 1.00 87.69 85 THR A N 1
ATOM 691 C CA . THR A 1 85 ? 0.126 -13.453 10.198 1.00 87.69 85 THR A CA 1
ATOM 692 C C . THR A 1 85 ? 0.271 -13.051 8.736 1.00 87.69 85 THR A C 1
ATOM 694 O O . THR A 1 85 ? -0.480 -13.535 7.896 1.00 87.69 85 THR A O 1
ATOM 697 N N . GLU A 1 86 ? 1.246 -12.202 8.406 1.00 88.75 86 GLU A N 1
ATOM 698 C CA . GLU A 1 86 ? 1.515 -11.783 7.030 1.00 88.75 86 GLU A CA 1
ATOM 699 C C . GLU A 1 86 ? 2.035 -12.959 6.205 1.00 88.75 86 GLU A C 1
ATOM 701 O O . GLU A 1 86 ? 1.570 -13.195 5.089 1.00 88.75 86 GLU A O 1
ATOM 706 N N . LYS A 1 87 ? 2.944 -13.752 6.780 1.00 91.62 87 LYS A N 1
ATOM 707 C CA . LYS A 1 87 ? 3.443 -14.973 6.150 1.00 91.62 87 LYS A CA 1
ATOM 708 C C . LYS A 1 87 ? 2.316 -15.975 5.901 1.00 91.62 87 LYS A C 1
ATOM 710 O O . LYS A 1 87 ? 2.256 -16.561 4.818 1.00 91.62 87 LYS A O 1
ATOM 715 N N . ASP A 1 88 ? 1.433 -16.170 6.879 1.00 89.75 88 ASP A N 1
ATOM 716 C CA . ASP A 1 88 ? 0.289 -17.066 6.729 1.00 89.75 88 ASP A CA 1
ATOM 717 C C . ASP A 1 88 ? -0.673 -16.567 5.640 1.00 89.75 88 ASP A C 1
ATOM 719 O O . ASP A 1 88 ? -0.989 -17.311 4.710 1.00 89.75 88 ASP A O 1
ATOM 723 N N . LEU A 1 89 ? -1.037 -15.282 5.665 1.00 88.81 89 LEU A N 1
ATOM 724 C CA . LEU A 1 89 ? -1.916 -14.668 4.670 1.00 88.81 89 LEU A CA 1
ATOM 725 C C . LEU A 1 89 ? -1.334 -14.758 3.250 1.00 88.81 89 LEU A C 1
ATOM 727 O O . LEU A 1 89 ? -2.051 -15.070 2.298 1.00 88.81 89 LEU A O 1
ATOM 731 N N . LEU A 1 90 ? -0.023 -14.552 3.102 1.00 92.88 90 LEU A N 1
ATOM 732 C CA . LEU A 1 90 ? 0.678 -14.690 1.826 1.00 92.88 90 LEU A CA 1
ATOM 733 C C . LEU A 1 90 ? 0.675 -16.140 1.324 1.00 92.88 90 LEU A C 1
ATOM 735 O O . LEU A 1 90 ? 0.524 -16.382 0.123 1.00 92.88 90 LEU A O 1
ATOM 739 N N . SER A 1 91 ? 0.798 -17.113 2.229 1.00 91.88 91 SER A N 1
ATOM 740 C CA . SER A 1 91 ? 0.710 -18.531 1.872 1.00 91.88 91 SER A CA 1
ATOM 741 C C . SER A 1 91 ? -0.694 -18.908 1.381 1.00 91.88 91 SER A C 1
ATOM 743 O O . SER A 1 91 ? -0.828 -19.570 0.349 1.00 91.88 91 SER A O 1
ATOM 745 N N . GLN A 1 92 ? -1.743 -18.404 2.043 1.00 89.56 92 GLN A N 1
ATOM 746 C CA . GLN A 1 92 ? -3.133 -18.601 1.627 1.00 89.56 92 GLN A CA 1
ATOM 747 C C . GLN A 1 92 ? -3.404 -17.949 0.267 1.00 89.56 92 GLN A C 1
ATOM 749 O O . GLN A 1 92 ? -3.983 -18.578 -0.619 1.00 89.56 92 GLN A O 1
ATOM 754 N N . TYR A 1 93 ? -2.922 -16.719 0.069 1.00 91.50 93 TYR A N 1
ATOM 755 C CA . TYR A 1 93 ? -3.028 -16.014 -1.206 1.00 91.50 93 TYR A CA 1
ATOM 756 C C . TYR A 1 93 ? -2.345 -16.784 -2.342 1.00 91.50 93 TYR A C 1
ATOM 758 O O . TYR A 1 93 ? -2.942 -16.999 -3.395 1.00 91.50 93 TYR A O 1
ATOM 766 N N . THR A 1 94 ? -1.118 -17.258 -2.118 1.00 93.12 94 THR A N 1
ATOM 767 C CA . THR A 1 94 ? -0.358 -18.018 -3.121 1.00 93.12 94 THR A CA 1
ATOM 768 C C . THR A 1 94 ? -1.094 -19.300 -3.509 1.00 93.12 94 THR A C 1
ATOM 770 O O . THR A 1 94 ? -1.269 -19.571 -4.696 1.00 93.12 94 THR A O 1
ATOM 773 N N . ARG A 1 95 ? -1.627 -20.032 -2.522 1.00 91.75 95 ARG A N 1
ATOM 774 C CA . ARG A 1 95 ? -2.438 -21.236 -2.748 1.00 91.75 95 ARG A CA 1
ATOM 775 C C . ARG A 1 95 ? -3.695 -20.947 -3.573 1.00 91.75 95 ARG A C 1
ATOM 777 O O . ARG A 1 95 ? -4.023 -21.715 -4.478 1.00 91.75 95 ARG A O 1
ATOM 784 N N . LEU A 1 96 ? -4.392 -19.843 -3.297 1.00 90.06 96 LEU A N 1
ATOM 785 C CA . LEU A 1 96 ? -5.557 -19.431 -4.084 1.00 90.06 96 LEU A CA 1
ATOM 786 C C . LEU A 1 96 ? -5.167 -19.089 -5.523 1.00 90.06 96 LEU A C 1
ATOM 788 O O . LEU A 1 96 ? -5.804 -19.574 -6.457 1.00 90.06 96 LEU A O 1
ATOM 792 N N . VAL A 1 97 ? -4.095 -18.322 -5.722 1.00 91.19 97 VAL A N 1
ATOM 793 C CA . VAL A 1 97 ? -3.589 -17.978 -7.059 1.00 91.19 97 VAL A CA 1
ATOM 794 C C . VAL A 1 97 ? -3.211 -19.229 -7.850 1.00 91.19 97 VAL A C 1
ATOM 796 O O . VAL A 1 97 ? -3.546 -19.329 -9.030 1.00 91.19 97 VAL A O 1
ATOM 799 N N . GLU A 1 98 ? -2.547 -20.197 -7.223 1.00 88.69 98 GLU A N 1
ATOM 800 C CA . GLU A 1 98 ? -2.228 -21.481 -7.850 1.00 88.69 98 GLU A CA 1
ATOM 801 C C . GLU A 1 98 ? -3.492 -22.261 -8.221 1.00 88.69 98 GLU A C 1
ATOM 803 O O . GLU A 1 98 ? -3.597 -22.714 -9.359 1.00 88.69 98 GLU A O 1
ATOM 808 N N . SER A 1 99 ? -4.489 -22.334 -7.332 1.00 83.50 99 SER A N 1
ATOM 809 C CA . SER A 1 99 ? -5.768 -23.002 -7.624 1.00 83.50 99 SER A CA 1
ATOM 810 C C . SER A 1 99 ? -6.553 -22.342 -8.769 1.00 83.50 99 SER A C 1
ATOM 812 O O . SER A 1 99 ? -7.198 -23.017 -9.569 1.00 83.50 99 SER A O 1
ATOM 814 N N . LEU A 1 100 ? -6.472 -21.014 -8.897 1.00 80.75 100 LEU A N 1
ATOM 815 C CA . LEU A 1 100 ? -7.099 -20.278 -9.995 1.00 80.75 100 LEU A CA 1
ATOM 816 C C . LEU A 1 100 ? -6.346 -20.480 -11.313 1.00 80.75 100 LEU A C 1
ATOM 818 O O . LEU A 1 100 ? -6.973 -20.570 -12.371 1.00 80.75 100 LEU A O 1
ATOM 822 N N . LYS A 1 101 ? -5.011 -20.580 -11.263 1.00 80.19 101 LYS A N 1
ATOM 823 C CA . LYS A 1 101 ? -4.193 -20.934 -12.429 1.00 80.19 101 LYS A CA 1
ATOM 824 C C . LYS A 1 101 ? -4.523 -22.343 -12.904 1.00 80.19 101 LYS A C 1
ATOM 826 O O . LYS A 1 101 ? -4.806 -22.508 -14.084 1.00 80.19 101 LYS A O 1
ATOM 831 N N . THR A 1 102 ? -4.544 -23.337 -12.016 1.00 66.50 102 THR A N 1
ATOM 832 C CA . THR A 1 102 ? -4.860 -24.719 -12.405 1.00 66.50 102 THR A CA 1
ATOM 833 C C . THR A 1 102 ? -6.280 -24.838 -12.949 1.00 66.50 102 THR A C 1
ATOM 835 O O . THR A 1 102 ? -6.441 -25.439 -14.002 1.00 66.50 102 THR A O 1
ATOM 838 N N . ARG A 1 103 ? -7.280 -24.165 -12.358 1.00 59.03 103 ARG A N 1
ATOM 839 C CA . ARG A 1 103 ? -8.668 -24.176 -12.864 1.00 59.03 103 ARG A CA 1
ATOM 840 C C . ARG A 1 103 ? -8.833 -23.545 -14.253 1.00 59.03 103 ARG A C 1
ATOM 842 O O . ARG A 1 103 ? -9.726 -23.942 -14.992 1.00 59.03 103 ARG A O 1
ATOM 849 N N . ARG A 1 104 ? -7.984 -22.580 -14.635 1.00 56.28 104 ARG A N 1
ATOM 850 C CA . ARG A 1 104 ? -7.953 -22.040 -16.011 1.00 56.28 104 ARG A CA 1
ATOM 851 C C . ARG A 1 104 ? -7.284 -22.981 -17.018 1.00 56.28 104 ARG A C 1
ATOM 853 O O . ARG A 1 104 ? -7.575 -22.861 -18.203 1.00 56.28 104 ARG A O 1
ATOM 860 N N . TYR A 1 105 ? -6.409 -23.882 -16.569 1.00 51.25 105 TYR A N 1
ATOM 861 C CA . TYR A 1 105 ? -5.719 -24.850 -17.432 1.00 51.25 105 TYR A CA 1
ATOM 862 C C . TYR A 1 105 ? -6.341 -26.256 -17.406 1.00 51.25 105 TYR A C 1
ATOM 864 O O . TYR A 1 105 ? -6.063 -27.040 -18.304 1.00 51.25 105 TYR A O 1
ATOM 872 N N . SER A 1 106 ? -7.211 -26.563 -16.441 1.00 53.16 106 SER A N 1
ATOM 873 C CA . SER A 1 106 ? -8.015 -27.787 -16.384 1.00 53.16 106 SER A CA 1
ATOM 874 C C . SER A 1 106 ? -9.437 -27.516 -16.884 1.00 53.16 106 SER A C 1
ATOM 876 O O . SER A 1 106 ? -10.415 -27.644 -16.144 1.00 53.16 106 SER A O 1
ATOM 878 N N . VAL A 1 107 ? -9.563 -27.089 -18.139 1.00 50.91 107 VAL A N 1
ATOM 879 C CA . VAL A 1 107 ? -10.800 -27.347 -18.879 1.00 50.91 107 VAL A CA 1
ATOM 880 C C . VAL A 1 107 ? -10.603 -28.720 -19.513 1.00 50.91 107 VAL A C 1
ATOM 882 O O . VAL A 1 107 ? -10.131 -28.825 -20.641 1.00 50.91 107 VAL A O 1
ATOM 885 N N . ASP A 1 108 ? -10.862 -29.772 -18.734 1.00 46.38 108 ASP A N 1
ATOM 886 C CA . ASP A 1 108 ? -10.971 -31.130 -19.266 1.00 46.38 108 ASP A CA 1
ATOM 887 C C . ASP A 1 108 ? -12.210 -31.171 -20.166 1.00 46.38 108 ASP A C 1
ATOM 889 O O . ASP A 1 108 ? -13.344 -31.228 -19.692 1.00 46.38 108 ASP A O 1
ATOM 893 N N . PHE A 1 109 ? -11.993 -31.109 -21.479 1.00 51.25 109 PHE A N 1
ATOM 894 C CA . PHE A 1 109 ? -13.038 -31.325 -22.483 1.00 51.25 109 PHE A CA 1
ATOM 895 C C . PHE A 1 109 ? -13.358 -32.819 -22.698 1.00 51.25 109 PHE A C 1
ATOM 897 O O . PHE A 1 109 ? -14.257 -33.128 -23.472 1.00 51.25 109 PHE A O 1
ATOM 904 N N . ASP A 1 110 ? -12.684 -33.729 -21.980 1.00 47.03 110 ASP A N 1
ATOM 905 C CA . ASP A 1 110 ? -12.793 -35.189 -22.149 1.00 47.03 110 ASP A CA 1
ATOM 906 C C . ASP A 1 110 ? -13.433 -35.923 -20.953 1.00 47.03 110 ASP A C 1
ATOM 908 O O . ASP A 1 110 ? -13.357 -37.14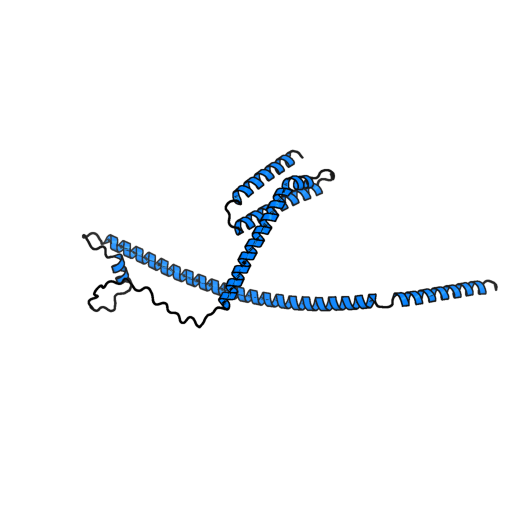7 -20.845 1.00 47.03 110 ASP A O 1
ATOM 912 N N . SER A 1 111 ? -14.139 -35.218 -20.062 1.00 47.41 111 SER A N 1
ATOM 913 C CA . SER A 1 111 ? -14.973 -35.859 -19.033 1.00 47.41 111 SER A CA 1
ATOM 914 C C . SER A 1 111 ? -16.271 -36.421 -19.640 1.00 47.41 111 SER A C 1
ATOM 916 O O . SER A 1 111 ? -17.377 -35.981 -19.322 1.00 47.41 111 SER A O 1
ATOM 918 N N . ALA A 1 112 ? -16.152 -37.434 -20.498 1.00 53.00 112 ALA A N 1
ATOM 919 C CA . ALA A 1 112 ? -17.235 -38.361 -20.808 1.00 53.00 112 ALA A CA 1
ATOM 920 C C . ALA A 1 112 ? -17.400 -39.346 -19.637 1.00 53.00 112 ALA A C 1
ATOM 922 O O . ALA A 1 112 ? -17.081 -40.527 -19.733 1.00 53.00 112 ALA A O 1
ATOM 923 N N . ALA A 1 113 ? -17.861 -38.837 -18.500 1.00 45.47 113 ALA A N 1
ATOM 924 C CA . ALA A 1 113 ? -18.289 -39.646 -17.372 1.00 45.47 113 ALA A CA 1
ATOM 925 C C . ALA A 1 113 ? -19.600 -39.058 -16.861 1.00 45.47 113 ALA A C 1
ATOM 927 O O . ALA A 1 113 ? -19.623 -38.180 -16.005 1.00 45.47 113 ALA A O 1
ATOM 928 N N . VAL A 1 114 ? -20.689 -39.535 -17.456 1.00 54.94 114 VAL A N 1
ATOM 929 C CA . VAL A 1 114 ? -22.002 -39.572 -16.817 1.00 54.94 114 VAL A CA 1
ATOM 930 C C . VAL A 1 114 ? -21.899 -40.610 -15.698 1.00 54.94 114 VAL A C 1
ATOM 932 O O . VAL A 1 114 ? -21.627 -41.771 -16.008 1.00 54.94 114 VAL A O 1
ATOM 935 N N . PRO A 1 115 ? -22.097 -40.263 -14.418 1.00 49.47 115 PRO A N 1
ATOM 936 C CA . PRO A 1 115 ? -22.495 -41.234 -13.424 1.00 49.47 115 PRO A CA 1
ATOM 937 C C . PRO A 1 115 ? -24.024 -41.212 -13.365 1.00 49.47 115 PRO A C 1
ATOM 939 O O . PRO A 1 115 ? -24.625 -40.360 -12.714 1.00 49.47 115 PRO A O 1
ATOM 942 N N . ASP A 1 116 ? -24.628 -42.165 -14.072 1.00 49.16 116 ASP A N 1
ATOM 943 C CA . ASP A 1 116 ? -25.879 -42.784 -13.643 1.00 49.16 116 ASP A CA 1
ATOM 944 C C . ASP A 1 116 ? -25.656 -43.317 -12.223 1.00 49.16 116 ASP A C 1
ATOM 946 O O . ASP A 1 116 ? -24.854 -44.235 -12.043 1.00 49.16 116 ASP A O 1
ATOM 950 N N . ALA A 1 117 ? -26.306 -42.711 -11.229 1.00 50.00 117 ALA A N 1
ATOM 951 C CA . ALA A 1 117 ? -26.702 -43.341 -9.965 1.00 50.00 117 ALA A CA 1
ATOM 952 C C . ALA A 1 117 ? -27.337 -42.299 -9.030 1.00 50.00 117 ALA A C 1
ATOM 954 O O . ALA A 1 117 ? -26.629 -41.680 -8.235 1.00 50.00 117 ALA A O 1
ATOM 955 N N . ALA A 1 118 ? -28.659 -42.125 -9.130 1.00 39.53 118 ALA A N 1
ATOM 956 C CA . ALA A 1 118 ? -29.584 -42.027 -7.990 1.00 39.53 118 ALA A CA 1
ATOM 957 C C . ALA A 1 118 ? -31.008 -41.699 -8.484 1.00 39.53 118 ALA A C 1
ATOM 959 O O . ALA A 1 118 ? -31.511 -40.606 -8.245 1.00 39.53 118 ALA A O 1
ATOM 960 N N . ASP A 1 119 ? -31.644 -42.662 -9.154 1.00 40.66 119 ASP A N 1
ATOM 961 C CA . ASP A 1 119 ? -33.105 -42.774 -9.211 1.00 40.66 119 ASP A CA 1
ATOM 962 C C . ASP A 1 119 ? -33.493 -44.011 -8.390 1.00 40.66 119 ASP A C 1
ATOM 964 O O . ASP A 1 119 ? -33.430 -45.126 -8.896 1.00 40.66 119 ASP A O 1
ATOM 968 N N . GLU A 1 120 ? -33.858 -43.817 -7.121 1.00 48.81 120 GLU A N 1
ATOM 969 C CA . GLU A 1 120 ? -34.715 -44.725 -6.339 1.00 48.81 120 GLU A CA 1
ATOM 970 C C . GLU A 1 120 ? -35.485 -43.877 -5.313 1.00 48.81 120 GLU A C 1
ATOM 972 O O . GLU A 1 120 ? -35.006 -43.637 -4.209 1.00 48.81 120 GLU A O 1
ATOM 977 N N . ASP A 1 121 ? -36.617 -43.311 -5.743 1.00 44.12 121 ASP A N 1
ATOM 978 C CA . ASP A 1 121 ? -37.903 -43.326 -5.019 1.00 44.12 121 ASP A CA 1
ATOM 979 C C . ASP A 1 121 ? -38.907 -42.414 -5.740 1.00 44.12 121 ASP A C 1
ATOM 981 O O . ASP A 1 121 ? -39.065 -41.234 -5.426 1.00 44.12 121 ASP A O 1
ATOM 985 N N . LEU A 1 122 ? -39.617 -42.975 -6.721 1.00 38.47 122 LEU A N 1
ATOM 986 C CA . LEU A 1 122 ? -40.899 -42.440 -7.177 1.00 38.47 122 LEU A CA 1
ATOM 987 C C . LEU A 1 122 ? -41.874 -43.603 -7.338 1.00 38.47 122 LEU A C 1
ATOM 989 O O . LEU A 1 122 ? -42.057 -44.164 -8.418 1.00 38.47 122 LEU A O 1
ATOM 993 N N . ASP A 1 123 ? -42.480 -43.960 -6.207 1.00 38.03 123 ASP A N 1
ATOM 994 C CA . ASP A 1 123 ? -43.664 -44.802 -6.152 1.00 38.03 123 ASP A CA 1
ATOM 995 C C . ASP A 1 123 ? -44.804 -44.184 -6.973 1.00 38.03 123 ASP A C 1
ATOM 997 O O . ASP A 1 123 ? -45.076 -42.980 -6.949 1.00 38.03 123 ASP A O 1
ATOM 1001 N N . ALA A 1 124 ? -45.465 -45.066 -7.711 1.00 48.00 124 ALA A N 1
ATOM 1002 C CA . ALA A 1 124 ? -46.535 -44.788 -8.645 1.00 48.00 124 ALA A CA 1
ATOM 1003 C C . ALA A 1 124 ? -47.710 -44.019 -8.017 1.00 48.00 124 ALA A C 1
ATOM 1005 O O . ALA A 1 124 ? -48.338 -44.477 -7.061 1.00 48.00 124 ALA A O 1
ATOM 1006 N N . VAL A 1 125 ? -48.101 -42.913 -8.656 1.00 41.50 125 VAL A N 1
ATOM 1007 C CA . VAL A 1 125 ? -49.474 -42.404 -8.585 1.00 41.50 125 VAL A CA 1
ATOM 1008 C C . VAL A 1 125 ? -50.001 -42.279 -10.006 1.00 41.50 125 VAL A C 1
ATOM 1010 O O . VAL A 1 125 ? -49.552 -41.454 -10.797 1.00 41.50 125 VAL A O 1
ATOM 1013 N N . ASP A 1 126 ? -50.944 -43.167 -10.292 1.00 42.22 126 ASP A N 1
ATOM 1014 C CA . ASP A 1 126 ? -51.776 -43.254 -11.482 1.00 42.22 126 ASP A CA 1
ATOM 1015 C C . ASP A 1 126 ? -52.446 -41.895 -11.761 1.00 42.22 126 ASP A C 1
ATOM 1017 O O . ASP A 1 126 ? -53.314 -41.443 -11.008 1.00 42.22 126 ASP A O 1
ATOM 1021 N N . LEU A 1 127 ? -51.990 -41.204 -12.809 1.00 39.72 127 LEU A N 1
ATOM 1022 C CA . LEU A 1 127 ? -52.624 -39.990 -13.316 1.00 39.72 127 LEU A CA 1
ATOM 1023 C C . LEU A 1 127 ? -53.531 -40.379 -14.475 1.00 39.72 127 LEU A C 1
ATOM 1025 O O . LEU A 1 127 ? -53.118 -40.443 -15.634 1.00 39.72 127 LEU A O 1
ATOM 1029 N N . ASP A 1 128 ? -54.784 -40.627 -14.111 1.00 37.28 128 ASP A N 1
ATOM 1030 C CA . ASP A 1 128 ? -55.904 -40.737 -15.028 1.00 37.28 128 ASP A CA 1
ATOM 1031 C C . ASP A 1 128 ? -55.986 -39.444 -15.859 1.00 37.28 128 ASP A C 1
ATOM 1033 O O . ASP A 1 128 ? -56.151 -38.335 -15.338 1.00 37.28 128 ASP A O 1
ATOM 1037 N N . GLN A 1 129 ? -55.797 -39.599 -17.169 1.00 48.09 129 GLN A N 1
ATOM 1038 C CA . GLN A 1 129 ? -55.916 -38.543 -18.163 1.00 48.09 129 GLN A CA 1
ATOM 1039 C C . GLN A 1 129 ? -57.325 -37.953 -18.127 1.00 48.09 129 GLN A C 1
ATOM 1041 O O . GLN A 1 129 ? -58.300 -38.630 -18.460 1.00 48.09 129 GLN A O 1
ATOM 1046 N N . LYS A 1 130 ? -57.425 -36.656 -17.833 1.00 38.88 130 LYS A N 1
ATOM 1047 C CA . LYS A 1 130 ? -58.507 -35.817 -18.352 1.00 38.88 130 LYS A CA 1
ATOM 1048 C C . LYS A 1 130 ? -58.043 -34.376 -18.518 1.00 38.88 130 LYS A C 1
ATOM 1050 O O . LYS A 1 130 ? -57.782 -33.686 -17.540 1.00 38.88 130 LYS A O 1
ATOM 1055 N N . ASP A 1 131 ? -57.943 -34.006 -19.790 1.00 45.56 131 ASP A N 1
ATOM 1056 C CA . ASP A 1 131 ? -58.042 -32.677 -20.388 1.00 45.56 131 ASP A CA 1
ATOM 1057 C C . ASP A 1 131 ? -58.301 -31.512 -19.422 1.00 45.56 131 ASP A C 1
ATOM 1059 O O . ASP A 1 131 ? -59.377 -31.419 -18.829 1.00 45.56 131 ASP A O 1
ATOM 1063 N N . ASN A 1 132 ? -57.341 -30.585 -19.358 1.00 40.50 132 ASN A N 1
ATOM 1064 C CA . ASN A 1 132 ? -57.574 -29.150 -19.560 1.00 40.50 132 ASN A CA 1
ATOM 1065 C C . ASN A 1 132 ? -56.225 -28.412 -19.607 1.00 40.50 132 ASN A C 1
ATOM 1067 O O . ASN A 1 132 ? -55.578 -28.186 -18.589 1.00 40.50 132 ASN A O 1
ATOM 1071 N N . GLU A 1 133 ? -55.807 -28.029 -20.813 1.00 47.34 133 GLU A N 1
ATOM 1072 C CA . GLU A 1 133 ? -54.531 -27.366 -21.133 1.00 47.34 133 GLU A CA 1
ATOM 1073 C C . GLU A 1 133 ? -54.462 -25.872 -20.738 1.00 47.34 133 GLU A C 1
ATOM 1075 O O . GLU A 1 133 ? -53.704 -25.110 -21.330 1.00 47.34 133 GLU A O 1
ATOM 1080 N N . GLU A 1 134 ? -55.199 -25.423 -19.719 1.00 49.59 134 GLU A N 1
ATOM 1081 C CA . GLU A 1 134 ? -55.152 -24.025 -19.248 1.00 49.59 134 GLU A CA 1
ATOM 1082 C C . GLU A 1 134 ? -55.146 -23.881 -17.712 1.00 49.59 134 GLU A C 1
ATOM 1084 O O . GLU A 1 134 ? -55.531 -22.839 -17.187 1.00 49.59 134 GLU A O 1
ATOM 1089 N N . GLU A 1 135 ? -54.658 -24.874 -16.956 1.00 50.34 135 GLU A N 1
ATOM 1090 C CA . GLU A 1 135 ? -54.342 -24.652 -15.531 1.00 50.34 135 GLU A CA 1
ATOM 1091 C C . GLU A 1 135 ? -53.100 -23.741 -15.429 1.00 50.34 135 GLU A C 1
ATOM 1093 O O . GLU A 1 135 ? -51.945 -24.176 -15.428 1.00 50.34 135 GLU A O 1
ATOM 1098 N N . THR A 1 136 ? -53.338 -22.428 -15.392 1.00 59.41 136 THR A N 1
ATOM 1099 C CA . THR A 1 136 ? -52.322 -21.417 -15.063 1.00 59.41 136 THR A CA 1
ATOM 1100 C C . THR A 1 136 ? -51.559 -21.801 -13.790 1.00 59.41 136 THR A C 1
ATOM 1102 O O . THR A 1 136 ? -52.138 -22.301 -12.828 1.00 59.41 136 THR A O 1
ATOM 1105 N N . LEU A 1 137 ? -50.251 -21.505 -13.740 1.00 59.06 137 LEU A N 1
ATOM 1106 C CA . LEU A 1 137 ? -49.372 -21.752 -12.579 1.00 59.06 137 LEU A CA 1
ATOM 1107 C C . LEU A 1 137 ? -49.968 -21.287 -11.231 1.00 59.06 137 LEU A C 1
ATOM 1109 O O . LEU A 1 137 ? -49.619 -21.837 -10.185 1.00 59.06 137 LEU A O 1
ATOM 1113 N N . GLY A 1 138 ? -50.877 -20.305 -11.255 1.00 59.47 138 GLY A N 1
ATOM 1114 C CA . GLY A 1 138 ? -51.657 -19.863 -10.099 1.00 59.47 138 GLY A CA 1
ATOM 1115 C C . GLY A 1 138 ? -52.596 -20.935 -9.529 1.00 59.47 138 GLY A C 1
ATOM 1116 O O . GLY A 1 138 ? -52.596 -21.139 -8.318 1.00 59.47 138 GLY A O 1
ATOM 1117 N N . GLU A 1 139 ? -53.324 -21.681 -10.364 1.00 62.94 139 GLU A N 1
ATOM 1118 C CA . GLU A 1 139 ? -54.233 -22.754 -9.925 1.00 62.94 139 GLU A CA 1
ATOM 1119 C C . GLU A 1 139 ? -53.465 -23.967 -9.386 1.00 62.94 139 GLU A C 1
ATOM 1121 O O . GLU A 1 139 ? -53.823 -24.514 -8.339 1.00 62.94 139 GLU A O 1
ATOM 1126 N N . LEU A 1 140 ? -52.341 -24.329 -10.017 1.00 58.75 140 LEU A N 1
ATOM 1127 C CA . LEU A 1 140 ? -51.455 -25.393 -9.529 1.00 58.75 140 LEU A CA 1
ATOM 1128 C C . LEU A 1 140 ? -50.884 -25.056 -8.139 1.00 58.75 140 LEU A C 1
ATOM 1130 O O . LEU A 1 140 ? -50.867 -25.894 -7.234 1.00 58.75 140 LEU A O 1
ATOM 1134 N N . ARG A 1 141 ? -50.459 -23.801 -7.942 1.00 61.94 141 ARG A N 1
ATOM 1135 C CA . ARG A 1 141 ? -49.930 -23.289 -6.668 1.00 61.94 141 ARG A CA 1
ATOM 1136 C C . ARG A 1 141 ? -51.017 -23.191 -5.596 1.00 61.94 141 ARG A C 1
ATOM 1138 O O . ARG A 1 141 ? -50.769 -23.550 -4.446 1.00 61.94 141 ARG A O 1
ATOM 1145 N N . GLN A 1 142 ? -52.229 -22.784 -5.970 1.00 59.81 142 GLN A N 1
ATOM 1146 C CA . GLN A 1 142 ? -53.388 -22.741 -5.078 1.00 59.81 142 GLN A CA 1
ATOM 1147 C C . GLN A 1 142 ? -53.831 -24.145 -4.648 1.00 59.81 142 GLN A C 1
ATOM 1149 O O . GLN A 1 142 ? -54.256 -24.338 -3.512 1.00 59.81 142 GLN A O 1
ATOM 1154 N N . ARG A 1 143 ? -53.663 -25.154 -5.508 1.00 63.75 143 ARG A N 1
ATOM 1155 C CA . ARG A 1 143 ? -53.929 -26.564 -5.188 1.00 63.75 143 ARG A CA 1
ATOM 1156 C C . ARG A 1 143 ? -52.838 -27.186 -4.311 1.00 63.75 143 ARG A C 1
ATOM 1158 O O . ARG A 1 143 ? -53.160 -27.990 -3.439 1.00 63.75 143 ARG A O 1
ATOM 1165 N N . LEU A 1 144 ? -51.577 -26.785 -4.498 1.00 62.53 144 LEU A N 1
ATOM 1166 C CA . LEU A 1 144 ? -50.440 -27.197 -3.664 1.00 62.53 144 LEU A CA 1
ATOM 1167 C C . LEU A 1 144 ? -50.484 -26.584 -2.254 1.00 62.53 144 LEU A C 1
ATOM 1169 O O . LEU A 1 144 ? -50.156 -27.275 -1.295 1.00 62.53 144 LEU A O 1
ATOM 1173 N N . LEU A 1 145 ? -50.927 -25.328 -2.104 1.00 56.56 145 LEU A N 1
ATOM 1174 C CA . LEU A 1 145 ? -51.083 -24.683 -0.788 1.00 56.56 145 LEU A CA 1
ATOM 1175 C C . LEU A 1 145 ? -52.474 -24.879 -0.150 1.00 56.56 145 LEU A C 1
ATOM 1177 O O . LEU A 1 145 ? -52.595 -24.799 1.068 1.00 56.56 145 LEU A O 1
ATOM 1181 N N . GLY A 1 146 ? -53.525 -25.122 -0.940 1.00 58.12 146 GLY A N 1
ATOM 1182 C CA . GLY A 1 146 ? -54.926 -25.165 -0.493 1.00 58.12 146 GLY A CA 1
ATOM 1183 C C . GLY A 1 146 ? -55.481 -26.554 -0.160 1.00 58.12 146 GLY A C 1
ATOM 1184 O O . GLY A 1 146 ? -56.664 -26.678 0.165 1.00 58.12 146 GLY A O 1
ATOM 1185 N N . LYS A 1 147 ? -54.673 -27.621 -0.227 1.00 50.91 147 LYS A N 1
ATOM 1186 C CA . LYS A 1 147 ? -55.105 -28.990 0.108 1.00 50.91 147 LYS A CA 1
ATOM 1187 C C . LYS A 1 147 ? -55.033 -29.263 1.618 1.00 50.91 147 LYS A C 1
ATOM 1189 O O . LYS A 1 147 ? -54.377 -30.191 2.069 1.00 50.91 147 LYS A O 1
ATOM 1194 N N . THR A 1 148 ? -55.783 -28.489 2.393 1.00 50.03 148 THR A N 1
ATOM 1195 C CA . THR A 1 148 ? -56.291 -28.882 3.718 1.00 50.03 148 THR A CA 1
ATOM 1196 C C . THR A 1 148 ? -57.814 -28.886 3.660 1.00 50.03 148 THR A C 1
ATOM 1198 O O . THR A 1 148 ? -58.505 -28.123 4.326 1.00 50.03 148 THR A O 1
ATOM 1201 N N . LYS A 1 149 ? -58.370 -29.740 2.795 1.00 48.59 149 LYS A N 1
ATOM 1202 C CA . LYS A 1 149 ? -59.792 -30.083 2.851 1.00 48.59 149 LYS A CA 1
ATOM 1203 C C . LYS A 1 149 ? -59.951 -31.357 3.663 1.00 48.59 149 LYS A C 1
ATOM 1205 O O . LYS A 1 149 ? -59.964 -32.438 3.096 1.00 48.59 149 LYS A O 1
ATOM 1210 N N . ASP A 1 150 ? -60.094 -31.164 4.966 1.00 43.97 150 ASP A N 1
ATOM 1211 C CA . ASP A 1 150 ? -61.085 -31.881 5.760 1.00 43.97 150 ASP A CA 1
ATOM 1212 C C . ASP A 1 150 ? -61.700 -30.883 6.750 1.00 43.97 150 ASP A C 1
ATOM 1214 O O . ASP A 1 150 ? -61.020 -30.371 7.635 1.00 43.97 150 ASP A O 1
ATOM 1218 N N . GLY A 1 151 ? -62.993 -30.591 6.568 1.00 42.75 151 GLY A N 1
ATOM 1219 C CA . GLY A 1 151 ? -63.838 -29.957 7.587 1.00 42.75 151 GLY A CA 1
ATOM 1220 C C . GLY A 1 151 ? -64.238 -28.491 7.371 1.00 42.75 151 GLY A C 1
ATOM 1221 O O . GLY A 1 151 ? -63.490 -27.576 7.681 1.00 42.75 151 GLY A O 1
ATOM 1222 N N . ASP A 1 152 ? -65.493 -28.315 6.948 1.00 42.09 152 ASP A N 1
ATOM 1223 C CA . ASP A 1 152 ? -66.450 -27.295 7.414 1.00 42.09 152 ASP A CA 1
ATOM 1224 C C . ASP A 1 152 ? -66.242 -25.787 7.116 1.00 42.09 152 ASP A C 1
ATOM 1226 O O . ASP A 1 152 ? -65.499 -25.051 7.754 1.00 42.09 152 ASP A O 1
ATOM 1230 N N . SER A 1 153 ? -67.017 -25.312 6.132 1.00 43.81 153 SER A N 1
ATOM 1231 C CA . SER A 1 153 ? -67.877 -24.109 6.161 1.00 43.81 153 SER A CA 1
ATOM 1232 C C . SER A 1 153 ? -67.478 -22.835 6.942 1.00 43.81 153 SER A C 1
ATOM 1234 O O . SER A 1 153 ? -68.364 -22.164 7.466 1.00 43.81 153 SER A O 1
ATOM 1236 N N . LEU A 1 154 ? -66.204 -22.423 6.961 1.00 48.28 154 LEU A N 1
ATOM 1237 C CA . LEU A 1 154 ? -65.779 -21.106 7.495 1.00 48.28 1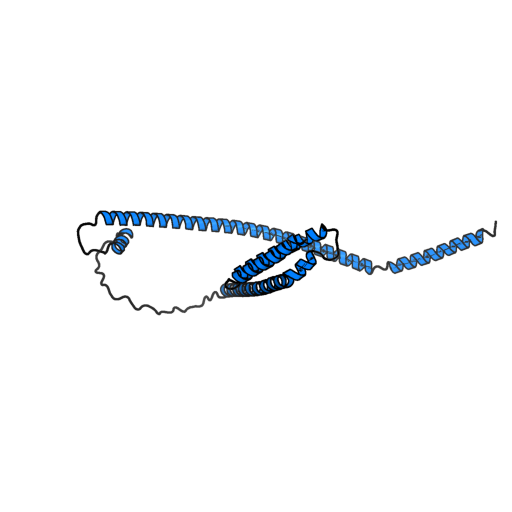54 LEU A CA 1
ATOM 1238 C C . LEU A 1 154 ? -64.722 -20.361 6.638 1.00 48.28 154 LEU A C 1
ATOM 1240 O O . LEU A 1 154 ? -64.224 -19.306 7.020 1.00 48.28 154 LEU A O 1
ATOM 1244 N N . ASN A 1 155 ? -64.407 -20.852 5.435 1.00 47.75 155 ASN A N 1
ATOM 1245 C CA . ASN A 1 155 ? -63.172 -20.500 4.708 1.00 47.75 155 ASN A CA 1
ATOM 1246 C C . ASN A 1 155 ? -63.217 -19.295 3.741 1.00 47.75 155 ASN A C 1
ATOM 1248 O O . ASN A 1 155 ? -62.333 -19.173 2.891 1.00 47.75 155 ASN A O 1
ATOM 1252 N N . SER A 1 156 ? -64.179 -18.371 3.849 1.00 50.94 156 SER A N 1
ATOM 1253 C CA . SER A 1 156 ? -64.178 -17.178 2.976 1.00 50.94 156 SER A CA 1
ATOM 1254 C C . SER A 1 156 ? -63.140 -16.122 3.391 1.00 50.94 156 SER A C 1
ATOM 1256 O O . SER A 1 156 ? -62.610 -15.424 2.529 1.00 50.94 156 SER A O 1
ATOM 1258 N N . GLU A 1 157 ? -62.807 -16.004 4.681 1.00 52.56 157 GLU A N 1
ATOM 1259 C CA . GLU A 1 157 ? -61.787 -15.048 5.148 1.00 52.56 157 GLU A CA 1
ATOM 1260 C C . GLU A 1 157 ? -60.358 -15.563 4.916 1.00 52.56 157 GLU A C 1
ATOM 1262 O O . GLU A 1 157 ? -59.480 -14.792 4.521 1.00 52.56 157 GLU A O 1
ATOM 1267 N N . VAL A 1 158 ? -60.135 -16.875 5.051 1.00 55.41 158 VAL A N 1
ATOM 1268 C CA . VAL A 1 158 ? -58.821 -17.514 4.854 1.00 55.41 158 VAL A CA 1
ATOM 1269 C C . VAL A 1 158 ? -58.376 -17.448 3.389 1.00 55.41 158 VAL A C 1
ATOM 1271 O O . VAL A 1 158 ? -57.223 -17.118 3.124 1.00 55.41 158 VAL A O 1
ATOM 1274 N N . HIS A 1 159 ? -59.287 -17.638 2.426 1.00 54.06 159 HIS A N 1
ATOM 1275 C CA . HIS A 1 159 ? -58.970 -17.475 0.999 1.00 54.06 159 HIS A CA 1
ATOM 1276 C C . HIS A 1 159 ? -58.523 -16.047 0.650 1.00 54.06 159 HIS A C 1
ATOM 1278 O O . HIS A 1 159 ? -57.578 -15.870 -0.113 1.00 54.06 159 HIS A O 1
ATOM 1284 N N . SER A 1 160 ? -59.138 -15.025 1.259 1.00 58.12 160 SER A N 1
ATOM 1285 C CA . SER A 1 160 ? -58.737 -13.625 1.051 1.00 58.12 160 SER A CA 1
ATOM 1286 C C . SER A 1 160 ? -57.364 -13.303 1.657 1.00 58.12 160 SER A C 1
ATOM 1288 O O . SER A 1 160 ? -56.641 -12.451 1.142 1.00 58.12 160 SER A O 1
ATOM 1290 N N . SER A 1 161 ? -56.989 -13.995 2.739 1.00 63.50 161 SER A N 1
ATOM 1291 C CA . SER A 1 161 ? -55.678 -13.859 3.378 1.00 63.50 161 SER A CA 1
ATOM 1292 C C . SER A 1 161 ? -54.580 -14.517 2.547 1.00 63.50 161 SER A C 1
ATOM 1294 O O . SER A 1 161 ? -53.500 -13.947 2.415 1.00 63.50 161 SER A O 1
ATOM 1296 N N . VAL A 1 162 ? -54.858 -15.682 1.958 1.00 67.38 162 VAL A N 1
ATOM 1297 C CA . VAL A 1 162 ? -53.915 -16.390 1.082 1.00 67.38 162 VAL A CA 1
ATOM 1298 C C . VAL A 1 162 ? -53.707 -15.628 -0.229 1.00 67.38 162 VAL A C 1
ATOM 1300 O O . VAL A 1 162 ? -52.566 -15.447 -0.637 1.00 67.38 162 VAL A O 1
ATOM 1303 N N . GLU A 1 163 ? -54.768 -15.088 -0.835 1.00 67.06 163 GLU A N 1
ATOM 1304 C CA . GLU A 1 163 ? -54.676 -14.257 -2.046 1.00 67.06 163 GLU A CA 1
ATOM 1305 C C . GLU A 1 163 ? -53.854 -12.978 -1.800 1.00 67.06 163 GLU A C 1
ATOM 1307 O O . GLU A 1 163 ? -52.966 -12.628 -2.577 1.00 67.06 163 GLU A O 1
ATOM 1312 N N . LYS A 1 164 ? -54.076 -12.306 -0.659 1.00 69.88 164 LYS A N 1
ATOM 1313 C CA . LYS A 1 164 ? -53.268 -11.146 -0.246 1.00 69.88 164 LYS A CA 1
ATOM 1314 C C . LYS A 1 164 ? -51.810 -11.520 0.002 1.00 69.88 164 LYS A C 1
ATOM 1316 O O . LYS A 1 164 ? -50.917 -10.765 -0.368 1.00 69.88 164 LYS A O 1
ATOM 1321 N N . GLN A 1 165 ? -51.556 -12.668 0.624 1.00 66.56 165 GLN A N 1
ATOM 1322 C CA . GLN A 1 165 ? -50.199 -13.149 0.872 1.00 66.56 165 GLN A CA 1
ATOM 1323 C C . GLN A 1 165 ? -49.482 -13.521 -0.434 1.00 66.56 165 GLN A C 1
ATOM 1325 O O . GLN A 1 165 ? -48.287 -13.268 -0.561 1.00 66.56 165 GLN A O 1
ATOM 1330 N N . MET A 1 166 ? -50.215 -14.036 -1.421 1.00 65.81 166 MET A N 1
ATOM 1331 C CA . MET A 1 166 ? -49.711 -14.338 -2.759 1.00 65.81 166 MET A CA 1
ATOM 1332 C C . MET A 1 166 ? -49.351 -13.060 -3.520 1.00 65.81 166 MET A C 1
ATOM 1334 O O . MET A 1 166 ? -48.233 -12.935 -4.009 1.00 65.81 166 MET A O 1
ATOM 1338 N N . GLN A 1 167 ? -50.233 -12.057 -3.501 1.00 74.62 167 GLN A N 1
ATOM 1339 C CA . GLN A 1 167 ? -49.968 -10.762 -4.125 1.00 74.62 167 GLN A CA 1
ATOM 1340 C C . GLN A 1 167 ? -48.742 -10.063 -3.518 1.00 74.62 167 GLN A C 1
ATOM 1342 O O . GLN A 1 167 ? -47.960 -9.455 -4.244 1.00 74.62 167 GLN A O 1
ATOM 1347 N N . VAL A 1 168 ? -48.541 -10.171 -2.199 1.00 78.19 168 VAL A N 1
ATOM 1348 C CA . VAL A 1 168 ? -47.331 -9.664 -1.528 1.00 78.19 168 VAL A CA 1
ATOM 1349 C C . VAL A 1 168 ? -46.086 -10.429 -1.978 1.00 78.19 168 VAL A C 1
ATOM 1351 O O . VAL A 1 168 ? -45.042 -9.816 -2.189 1.00 78.19 168 VAL A O 1
ATOM 1354 N N . GLN A 1 169 ? -46.183 -11.749 -2.145 1.00 76.88 169 GLN A N 1
ATOM 1355 C CA . GLN A 1 169 ? -45.053 -12.579 -2.556 1.00 76.88 169 GLN A CA 1
ATOM 1356 C C . GLN A 1 169 ? -44.638 -12.308 -4.009 1.00 76.88 169 GLN A C 1
ATOM 1358 O O . GLN A 1 169 ? -43.444 -12.211 -4.280 1.00 76.88 169 GLN A O 1
ATOM 1363 N N . ASP A 1 170 ? -45.599 -12.109 -4.910 1.00 77.25 170 ASP A N 1
ATOM 1364 C CA . ASP A 1 170 ? -45.330 -11.784 -6.313 1.00 77.25 170 ASP A CA 1
ATOM 1365 C C . ASP A 1 170 ? -44.758 -10.366 -6.460 1.00 77.25 170 ASP A C 1
ATOM 1367 O O . ASP A 1 170 ? -43.791 -10.171 -7.193 1.00 77.25 170 ASP A O 1
ATOM 1371 N N . ASN A 1 171 ? -45.256 -9.391 -5.685 1.00 80.69 171 ASN A N 1
ATOM 1372 C CA . ASN A 1 171 ? -44.675 -8.042 -5.653 1.00 80.69 171 ASN A CA 1
ATOM 1373 C C . ASN A 1 171 ? -43.218 -8.062 -5.164 1.00 80.69 171 ASN A C 1
ATOM 1375 O O . ASN A 1 171 ? -42.364 -7.360 -5.698 1.00 80.69 171 ASN A O 1
ATOM 1379 N N . LEU A 1 172 ? -42.926 -8.896 -4.162 1.00 79.75 172 LEU A N 1
ATOM 1380 C CA . LEU A 1 172 ? -41.578 -9.059 -3.624 1.00 79.75 172 LEU A CA 1
ATOM 1381 C C . LEU A 1 172 ? -40.657 -9.752 -4.636 1.00 79.75 172 LEU A C 1
ATOM 1383 O O . LEU A 1 172 ? -39.492 -9.388 -4.760 1.00 79.75 172 LEU A O 1
ATOM 1387 N N . GLN A 1 173 ? -41.178 -10.716 -5.394 1.00 80.94 173 GLN A N 1
ATOM 1388 C CA . GLN A 1 173 ? -40.427 -11.411 -6.434 1.00 80.94 173 GLN A CA 1
ATOM 1389 C C . GLN A 1 173 ? -40.149 -10.502 -7.642 1.00 80.94 173 GLN A C 1
ATOM 1391 O O . GLN A 1 173 ? -39.042 -10.522 -8.177 1.00 80.94 173 GLN A O 1
ATOM 1396 N N . GLU A 1 174 ? -41.101 -9.653 -8.026 1.00 84.88 174 GLU A N 1
ATOM 1397 C CA . GLU A 1 174 ? -40.925 -8.643 -9.073 1.00 84.88 174 GLU A CA 1
ATOM 1398 C C . GLU A 1 174 ? -39.926 -7.553 -8.651 1.00 84.88 174 GLU A C 1
ATOM 1400 O O . GLU A 1 174 ? -39.027 -7.211 -9.423 1.00 84.88 174 GLU A O 1
ATOM 1405 N N . GLN A 1 175 ? -39.997 -7.085 -7.397 1.00 83.88 175 GLN A N 1
ATOM 1406 C CA . GLN A 1 175 ? -38.989 -6.187 -6.820 1.00 83.88 175 GLN A CA 1
ATOM 1407 C C . GLN A 1 175 ? -37.603 -6.830 -6.794 1.00 83.88 175 GLN A C 1
ATOM 1409 O O . GLN A 1 175 ? -36.635 -6.195 -7.198 1.00 83.88 175 GLN A O 1
ATOM 1414 N N . LEU A 1 176 ? -37.495 -8.103 -6.407 1.00 85.19 176 LEU A N 1
ATOM 1415 C CA . LEU A 1 176 ? -36.219 -8.815 -6.396 1.00 85.19 176 LEU A CA 1
ATOM 1416 C C . LEU A 1 176 ? -35.621 -8.916 -7.804 1.00 85.19 176 LEU A C 1
ATOM 1418 O O . LEU A 1 176 ? -34.431 -8.678 -7.991 1.00 85.19 176 LEU A O 1
ATOM 1422 N N . VAL A 1 177 ? -36.432 -9.258 -8.806 1.00 87.12 177 VAL A N 1
ATOM 1423 C CA . VAL A 1 177 ? -35.977 -9.339 -10.202 1.00 87.12 177 VAL A CA 1
ATOM 1424 C C . VAL A 1 177 ? -35.532 -7.965 -10.702 1.00 87.12 177 VAL A C 1
ATOM 1426 O O . VAL A 1 177 ? -34.489 -7.863 -11.356 1.00 87.12 177 VAL A O 1
ATOM 1429 N N . HIS A 1 178 ? -36.262 -6.903 -10.355 1.00 90.69 178 HIS A N 1
ATOM 1430 C CA . HIS A 1 178 ? -35.858 -5.538 -10.670 1.00 90.69 178 HIS A CA 1
ATOM 1431 C C . HIS A 1 178 ? -34.528 -5.175 -9.991 1.00 90.69 178 HIS A C 1
ATOM 1433 O O . HIS A 1 178 ? -33.626 -4.665 -10.662 1.00 90.69 178 HIS A O 1
ATOM 1439 N N . ASP A 1 179 ? -34.369 -5.468 -8.704 1.00 87.31 179 ASP A N 1
ATOM 1440 C CA . ASP A 1 179 ? -33.155 -5.176 -7.942 1.00 87.31 179 ASP A CA 1
ATOM 1441 C C . ASP A 1 179 ? -31.957 -5.962 -8.481 1.00 87.31 179 ASP A C 1
ATOM 1443 O O . ASP A 1 179 ? -30.869 -5.408 -8.647 1.00 87.31 179 ASP A O 1
ATOM 1447 N N . MET A 1 180 ? -32.148 -7.234 -8.843 1.00 84.94 180 MET A N 1
ATOM 1448 C CA . MET A 1 180 ? -31.107 -8.041 -9.479 1.00 84.94 180 MET A CA 1
ATOM 1449 C C . MET A 1 180 ? -30.731 -7.494 -10.856 1.00 84.94 180 MET A C 1
ATOM 1451 O O . MET A 1 180 ? -29.546 -7.408 -11.174 1.00 84.94 180 MET A O 1
ATOM 1455 N N . SER A 1 181 ? -31.705 -7.072 -11.664 1.00 87.75 181 SER A N 1
ATOM 1456 C CA . SER A 1 181 ? -31.439 -6.450 -12.964 1.00 87.75 181 SER A CA 1
ATOM 1457 C C . SER A 1 181 ? -30.690 -5.122 -12.813 1.00 87.75 181 SER A C 1
ATOM 1459 O O . SER A 1 181 ? -29.755 -4.840 -13.564 1.00 87.75 181 SER A O 1
ATOM 1461 N N . GLN A 1 182 ? -31.054 -4.312 -11.818 1.00 89.25 182 GLN A N 1
ATOM 1462 C CA . GLN A 1 182 ? -30.380 -3.053 -11.515 1.00 89.25 182 GLN A CA 1
ATOM 1463 C C . GLN A 1 182 ? -28.960 -3.284 -10.983 1.00 89.25 182 GLN A C 1
ATOM 1465 O O . GLN A 1 182 ? -28.040 -2.560 -11.364 1.00 89.25 182 GLN A O 1
ATOM 1470 N N . LEU A 1 183 ? -28.752 -4.320 -10.168 1.00 89.25 183 LEU A N 1
ATOM 1471 C CA . LEU A 1 183 ? -27.436 -4.722 -9.679 1.00 89.25 183 LEU A CA 1
ATOM 1472 C C . LEU A 1 183 ? -26.544 -5.237 -10.811 1.00 89.25 183 LEU A C 1
ATOM 1474 O O . LEU A 1 183 ? -25.370 -4.892 -10.876 1.00 89.25 183 LEU A O 1
ATOM 1478 N N . VAL A 1 184 ? -27.079 -6.026 -11.741 1.00 89.62 184 VAL A N 1
ATOM 1479 C CA . VAL A 1 184 ? -26.317 -6.483 -12.913 1.00 89.62 184 VAL A CA 1
ATOM 1480 C C . VAL A 1 184 ? -25.988 -5.311 -13.838 1.00 89.62 184 VAL A C 1
ATOM 1482 O O . VAL A 1 184 ? -24.880 -5.249 -14.372 1.00 89.62 184 VAL A O 1
ATOM 1485 N N . SER A 1 185 ? -26.904 -4.353 -13.999 1.00 88.50 185 SER A N 1
ATOM 1486 C CA . SER A 1 185 ? -26.641 -3.137 -14.772 1.00 88.50 185 SER A CA 1
ATOM 1487 C C . SER A 1 185 ? -25.548 -2.282 -14.129 1.00 88.50 185 SER A C 1
ATOM 1489 O O . SER A 1 185 ? -24.635 -1.850 -14.828 1.00 88.50 185 SER A O 1
ATOM 1491 N N . SER A 1 186 ? -25.584 -2.090 -12.808 1.00 89.19 186 SER A N 1
ATOM 1492 C CA . SER A 1 186 ? -24.545 -1.341 -12.092 1.00 89.19 186 SER A CA 1
ATOM 1493 C C . SER A 1 186 ? -23.209 -2.087 -12.061 1.00 89.19 186 SER A C 1
ATOM 1495 O O . SER A 1 186 ? -22.157 -1.462 -12.160 1.00 89.19 186 SER A O 1
ATOM 1497 N N . LEU A 1 187 ? -23.224 -3.422 -12.017 1.00 87.88 187 LEU A N 1
ATOM 1498 C CA . LEU A 1 187 ? -22.025 -4.247 -12.158 1.00 87.88 187 LEU A CA 1
ATOM 1499 C C . LEU A 1 187 ? -21.423 -4.114 -13.562 1.00 87.88 187 LEU A C 1
ATOM 1501 O O . LEU A 1 187 ? -20.208 -4.014 -13.698 1.00 87.88 187 LEU A O 1
ATOM 1505 N N . ARG A 1 188 ? -22.259 -4.097 -14.606 1.00 91.38 188 ARG A N 1
ATOM 1506 C CA . ARG A 1 188 ? -21.819 -3.891 -15.991 1.00 91.38 188 ARG A CA 1
ATOM 1507 C C . ARG A 1 188 ? -21.202 -2.508 -16.171 1.00 91.38 188 ARG A C 1
ATOM 1509 O O . ARG A 1 188 ? -20.118 -2.407 -16.733 1.00 91.38 188 ARG A O 1
ATOM 1516 N N . GLU A 1 189 ? -21.863 -1.472 -15.668 1.00 89.69 189 GLU A N 1
ATOM 1517 C CA . GLU A 1 189 ? -21.366 -0.095 -15.717 1.00 89.69 189 GLU A CA 1
ATOM 1518 C C . GLU A 1 189 ? -20.071 0.058 -14.903 1.00 89.69 189 GLU A C 1
ATOM 1520 O O . GLU A 1 189 ? -19.105 0.660 -15.368 1.00 89.69 189 GLU A O 1
ATOM 1525 N N . GLY A 1 190 ? -19.991 -0.590 -13.737 1.00 86.50 190 GLY A N 1
ATOM 1526 C CA . GLY A 1 190 ? -18.778 -0.666 -12.926 1.00 86.50 190 GLY A CA 1
ATOM 1527 C C . GLY A 1 190 ? -17.638 -1.416 -13.618 1.00 86.50 190 GLY A C 1
ATOM 1528 O O . GLY A 1 190 ? -16.491 -0.984 -13.541 1.00 86.50 190 GLY A O 1
ATOM 1529 N N . ALA A 1 191 ? -17.930 -2.502 -14.336 1.00 87.25 191 ALA A N 1
ATOM 1530 C CA . ALA A 1 191 ? -16.941 -3.248 -15.111 1.00 87.25 191 ALA A CA 1
ATOM 1531 C C . ALA A 1 191 ? -16.434 -2.447 -16.319 1.00 87.25 191 ALA A C 1
ATOM 1533 O O . ALA A 1 191 ? -15.245 -2.495 -16.626 1.00 87.25 191 ALA A O 1
ATOM 1534 N N . GLU A 1 192 ? -17.303 -1.683 -16.979 1.00 89.56 192 GLU A N 1
ATOM 1535 C CA . GLU A 1 192 ? -16.931 -0.799 -18.085 1.00 89.56 192 GLU A CA 1
ATOM 1536 C C . GLU A 1 192 ? -16.084 0.386 -17.593 1.00 89.56 192 GLU A C 1
ATOM 1538 O O . GLU A 1 192 ? -15.031 0.679 -18.163 1.00 89.56 192 GLU A O 1
ATOM 1543 N N . ALA A 1 193 ? -16.463 1.000 -16.468 1.00 87.62 193 ALA A N 1
ATOM 1544 C CA . ALA A 1 193 ? -15.661 2.020 -15.798 1.00 87.62 193 ALA A CA 1
ATOM 1545 C C . ALA A 1 193 ? -14.299 1.473 -15.340 1.00 87.62 193 ALA A C 1
ATOM 1547 O O . ALA A 1 193 ? -13.274 2.125 -15.537 1.00 87.62 193 ALA A O 1
ATOM 1548 N N . PHE A 1 194 ? -14.265 0.258 -14.787 1.00 87.62 194 PHE A N 1
ATOM 1549 C CA . PHE A 1 194 ? -13.028 -0.406 -14.384 1.00 87.62 194 PHE A CA 1
ATOM 1550 C C . PHE A 1 194 ? -12.134 -0.723 -15.586 1.00 87.62 194 PHE A C 1
ATOM 1552 O O . PHE A 1 194 ? -10.933 -0.482 -15.533 1.00 87.62 194 PHE A O 1
ATOM 1559 N N . GLN A 1 195 ? -12.704 -1.202 -16.692 1.00 87.81 195 GLN A N 1
ATOM 1560 C CA . GLN A 1 195 ? -11.964 -1.459 -17.926 1.00 87.81 195 GLN A CA 1
ATOM 1561 C C . GLN A 1 195 ? -11.356 -0.171 -18.501 1.00 87.81 195 GLN A C 1
ATOM 1563 O O . GLN A 1 195 ? -10.197 -0.179 -18.919 1.00 87.81 195 GLN A O 1
ATOM 1568 N N . ASN A 1 196 ? -12.106 0.934 -18.481 1.00 88.00 196 ASN A N 1
ATOM 1569 C CA . ASN A 1 196 ? -11.615 2.243 -18.910 1.00 88.00 196 ASN A CA 1
ATOM 1570 C C . ASN A 1 196 ? -10.482 2.750 -18.006 1.00 88.00 196 ASN A C 1
ATOM 1572 O O . ASN A 1 196 ? -9.443 3.166 -18.518 1.00 88.00 196 ASN A O 1
ATOM 1576 N N . ALA A 1 197 ? -10.634 2.639 -16.683 1.00 81.50 197 ALA A N 1
ATOM 1577 C CA . ALA A 1 197 ? -9.585 2.989 -15.724 1.00 81.50 197 ALA A CA 1
ATOM 1578 C C . ALA A 1 197 ? -8.321 2.134 -15.918 1.00 81.50 197 ALA A C 1
ATOM 1580 O O . ALA A 1 197 ? -7.209 2.647 -15.908 1.00 81.50 197 ALA A O 1
ATOM 1581 N N . LEU A 1 198 ? -8.473 0.836 -16.191 1.00 87.69 198 LEU A N 1
ATOM 1582 C CA . LEU A 1 198 ? -7.347 -0.072 -16.427 1.00 87.69 198 LEU A CA 1
ATOM 1583 C C . LEU A 1 198 ? -6.626 0.248 -17.747 1.00 87.69 198 LEU A C 1
ATOM 1585 O O . LEU A 1 198 ? -5.403 0.131 -17.847 1.00 87.69 198 LEU A O 1
ATOM 1589 N N . GLN A 1 199 ? -7.362 0.687 -18.768 1.00 87.88 199 GLN A N 1
ATOM 1590 C CA . GLN A 1 199 ? -6.785 1.140 -20.031 1.00 87.88 199 GLN A CA 1
ATOM 1591 C C . GLN A 1 199 ? -6.041 2.479 -19.883 1.00 87.88 199 GLN A C 1
ATOM 1593 O O . GLN A 1 199 ? -4.970 2.660 -20.477 1.00 87.88 199 GLN A O 1
ATOM 1598 N N . GLU A 1 200 ? -6.562 3.391 -19.062 1.00 84.25 200 GLU A N 1
ATOM 1599 C CA . GLU A 1 200 ? -5.865 4.615 -18.663 1.00 84.25 200 GLU A CA 1
ATOM 1600 C C . GLU A 1 200 ? -4.578 4.285 -17.890 1.00 84.25 200 GLU A C 1
ATOM 1602 O O . GLU A 1 200 ? -3.491 4.700 -18.302 1.00 84.25 200 GLU A O 1
ATOM 1607 N N . ASP A 1 201 ? -4.660 3.431 -16.870 1.00 82.38 201 ASP A N 1
ATOM 1608 C CA . ASP A 1 201 ? -3.513 2.982 -16.077 1.00 82.38 201 ASP A CA 1
ATOM 1609 C C . ASP A 1 201 ? -2.458 2.273 -16.934 1.00 82.38 201 ASP A C 1
ATOM 1611 O O . ASP A 1 201 ? -1.261 2.514 -16.778 1.00 82.38 201 ASP A O 1
ATOM 1615 N N . SER A 1 202 ? -2.869 1.445 -17.900 1.00 79.56 202 SER A N 1
ATOM 1616 C CA . SER A 1 202 ? -1.958 0.811 -18.863 1.00 79.56 202 SER A CA 1
ATOM 1617 C C . SER A 1 202 ? -1.202 1.848 -19.701 1.00 79.56 202 SER A C 1
ATOM 1619 O O . SER A 1 202 ? -0.005 1.699 -19.969 1.00 79.56 202 SER A O 1
ATOM 1621 N N . THR A 1 203 ? -1.875 2.936 -20.074 1.00 81.00 203 THR A N 1
ATOM 1622 C CA . THR A 1 203 ? -1.272 4.043 -20.823 1.00 81.00 203 THR A CA 1
ATOM 1623 C C . THR A 1 203 ? -0.271 4.809 -19.957 1.00 81.00 203 THR A C 1
ATOM 1625 O O . THR A 1 203 ? 0.838 5.100 -20.416 1.00 81.00 203 THR A O 1
ATOM 1628 N N . VAL A 1 204 ? -0.607 5.073 -18.691 1.00 81.94 204 VAL A N 1
ATOM 1629 C CA . VAL A 1 204 ? 0.288 5.718 -17.716 1.00 81.94 204 VAL A CA 1
ATOM 1630 C C . VAL A 1 204 ? 1.502 4.839 -17.409 1.00 81.94 204 VAL A C 1
ATOM 1632 O O . VAL A 1 204 ? 2.632 5.333 -17.387 1.00 81.94 204 VAL A O 1
ATOM 1635 N N . LEU A 1 205 ? 1.312 3.529 -17.247 1.00 84.88 205 LEU A N 1
ATOM 1636 C CA . LEU A 1 205 ? 2.393 2.556 -17.079 1.00 84.88 205 LEU A CA 1
ATOM 1637 C C . LEU A 1 205 ? 3.334 2.553 -18.281 1.00 84.88 205 LEU A C 1
ATOM 1639 O O . LEU A 1 205 ? 4.547 2.608 -18.101 1.00 84.88 205 LEU A O 1
ATOM 1643 N N . LYS A 1 206 ? 2.799 2.577 -19.504 1.00 78.75 206 LYS A N 1
ATOM 1644 C CA . LYS A 1 206 ? 3.603 2.652 -20.730 1.00 78.75 206 LYS A CA 1
ATOM 1645 C C . LYS A 1 206 ? 4.357 3.980 -20.850 1.00 78.75 206 LYS A C 1
ATOM 1647 O O . LYS A 1 206 ? 5.521 3.997 -21.245 1.00 78.75 206 LYS A O 1
ATOM 1652 N N . ALA A 1 207 ? 3.732 5.098 -20.478 1.00 77.75 207 ALA A N 1
ATOM 1653 C CA . ALA A 1 207 ? 4.403 6.397 -20.418 1.00 77.75 207 ALA A CA 1
ATOM 1654 C C . ALA A 1 207 ? 5.529 6.400 -19.369 1.00 77.75 207 ALA A C 1
ATOM 1656 O O . ALA A 1 207 ? 6.620 6.917 -19.624 1.00 77.75 207 ALA A O 1
ATOM 1657 N N . THR A 1 208 ? 5.295 5.755 -18.226 1.00 80.94 208 THR A N 1
ATOM 1658 C CA . THR A 1 208 ? 6.290 5.569 -17.166 1.00 80.94 208 THR A CA 1
ATOM 1659 C C . THR A 1 208 ? 7.434 4.675 -17.636 1.00 80.94 208 THR A C 1
ATOM 1661 O O . THR A 1 208 ? 8.588 5.031 -17.433 1.00 80.94 208 THR A O 1
ATOM 1664 N N . GLU A 1 209 ? 7.153 3.573 -18.333 1.00 81.38 209 GLU A N 1
ATOM 1665 C CA . GLU A 1 209 ? 8.155 2.687 -18.935 1.00 81.38 209 GLU A CA 1
ATOM 1666 C C . GLU A 1 209 ? 9.049 3.446 -19.924 1.00 81.38 209 GLU A C 1
ATOM 1668 O O . GLU A 1 209 ? 10.277 3.377 -19.830 1.00 81.38 209 GLU A O 1
ATOM 1673 N N . ILE A 1 210 ? 8.453 4.238 -20.822 1.00 82.94 210 ILE A N 1
ATOM 1674 C CA . ILE A 1 210 ? 9.192 5.091 -21.763 1.00 82.94 210 ILE A CA 1
ATOM 1675 C C . ILE A 1 210 ? 10.054 6.106 -20.997 1.00 82.94 210 ILE A C 1
ATOM 1677 O O . ILE A 1 210 ? 11.237 6.268 -21.307 1.00 82.94 210 ILE A O 1
ATOM 1681 N N . GLY A 1 211 ? 9.505 6.757 -19.967 1.00 82.06 211 GLY A N 1
ATOM 1682 C CA . GLY A 1 211 ? 10.241 7.693 -19.112 1.00 82.06 211 GLY A CA 1
ATOM 1683 C C . GLY A 1 211 ? 11.419 7.039 -18.383 1.00 82.06 211 GLY A C 1
ATOM 1684 O O . GLY A 1 211 ? 12.522 7.594 -18.341 1.00 82.06 211 GLY A O 1
ATOM 1685 N N . LEU A 1 212 ? 11.225 5.825 -17.871 1.00 84.12 212 LEU A N 1
ATOM 1686 C CA . LEU A 1 212 ? 12.248 5.034 -17.190 1.00 84.12 212 LEU A CA 1
ATOM 1687 C C . LEU A 1 212 ? 13.327 4.578 -18.181 1.00 84.12 212 LEU A C 1
ATOM 1689 O O . LEU A 1 212 ? 14.517 4.659 -17.880 1.00 84.12 212 LEU A O 1
ATOM 1693 N N . GLN A 1 213 ? 12.951 4.203 -19.404 1.00 88.38 213 GLN A N 1
ATOM 1694 C CA . GLN A 1 213 ? 13.890 3.850 -20.466 1.00 88.38 213 GLN A CA 1
ATOM 1695 C C . GLN A 1 213 ? 14.730 5.055 -20.918 1.00 88.38 213 GLN A C 1
ATOM 1697 O O . GLN A 1 213 ? 15.943 4.926 -21.110 1.00 88.38 213 GLN A O 1
ATOM 1702 N N . VAL A 1 214 ? 14.122 6.237 -21.065 1.00 84.38 214 VAL A N 1
ATOM 1703 C CA . VAL A 1 214 ? 14.837 7.488 -21.377 1.00 84.38 214 VAL A CA 1
ATOM 1704 C C . VAL A 1 214 ? 15.785 7.859 -20.238 1.00 84.38 214 VAL A C 1
ATOM 1706 O O . VAL A 1 214 ? 16.950 8.183 -20.485 1.00 84.38 214 VAL A O 1
ATOM 1709 N N . THR A 1 215 ? 15.332 7.732 -18.991 1.00 83.62 215 THR A N 1
ATOM 1710 C CA . THR A 1 215 ? 16.157 7.982 -17.805 1.00 83.62 215 THR A CA 1
ATOM 1711 C C . THR A 1 215 ? 17.321 6.999 -17.731 1.00 83.62 215 THR A C 1
ATOM 1713 O O . THR A 1 215 ? 18.455 7.421 -17.540 1.00 83.62 215 THR A O 1
ATOM 1716 N N . SER A 1 216 ? 17.086 5.710 -17.981 1.00 81.38 216 SER A N 1
ATOM 1717 C CA . SER A 1 216 ? 18.115 4.666 -18.033 1.00 81.38 216 SER A CA 1
ATOM 1718 C C . SER A 1 216 ? 19.164 4.948 -19.112 1.00 81.38 216 SER A C 1
ATOM 1720 O O . SER A 1 216 ? 20.364 4.905 -18.840 1.00 81.38 216 SER A O 1
ATOM 1722 N N . LYS A 1 217 ? 18.743 5.347 -20.321 1.00 82.31 217 LYS A N 1
ATOM 1723 C CA . LYS A 1 217 ? 19.666 5.772 -21.389 1.00 82.31 217 LYS A CA 1
ATOM 1724 C C . LYS A 1 217 ? 20.476 7.002 -20.982 1.00 82.31 217 LYS A C 1
ATOM 1726 O O . LYS A 1 217 ? 21.685 7.030 -21.213 1.00 82.31 217 LYS A O 1
ATOM 1731 N N . SER A 1 218 ? 19.842 7.991 -20.351 1.00 79.69 218 SER A N 1
ATOM 1732 C CA . SER A 1 218 ? 20.527 9.178 -19.834 1.00 79.69 218 SER A CA 1
ATOM 1733 C C . SER A 1 218 ? 21.559 8.796 -18.770 1.00 79.69 218 SER A C 1
ATOM 1735 O O . SER A 1 218 ? 22.732 9.143 -18.912 1.00 79.69 218 SER A O 1
ATOM 1737 N N . LEU A 1 219 ? 21.175 7.984 -17.782 1.00 82.94 219 LEU A N 1
ATOM 1738 C CA . LEU A 1 219 ? 22.031 7.526 -16.687 1.00 82.94 219 LEU A CA 1
ATOM 1739 C C . LEU A 1 219 ? 23.197 6.669 -17.190 1.00 82.94 219 LEU A C 1
ATOM 1741 O O . LEU A 1 219 ? 24.334 6.858 -16.767 1.00 82.94 219 LEU A O 1
ATOM 1745 N N . SER A 1 220 ? 22.947 5.786 -18.158 1.00 84.19 220 SER A N 1
ATOM 1746 C CA . SER A 1 220 ? 23.989 5.026 -18.846 1.00 84.19 220 SER A CA 1
ATOM 1747 C C . SER A 1 220 ? 24.938 5.954 -19.602 1.00 84.19 220 SER A C 1
ATOM 1749 O O . SER A 1 220 ? 26.152 5.768 -19.530 1.00 84.19 220 SER A O 1
ATOM 1751 N N . SER A 1 221 ? 24.419 6.974 -20.297 1.00 78.62 221 SER A N 1
ATOM 1752 C CA . SER A 1 221 ? 25.243 7.946 -21.023 1.00 78.62 221 SER A CA 1
ATOM 1753 C C . SER A 1 221 ? 26.123 8.770 -20.072 1.00 78.62 221 SER A C 1
ATOM 1755 O O . SER A 1 221 ? 27.320 8.934 -20.329 1.00 78.62 221 SER A O 1
ATOM 1757 N N . LEU A 1 222 ? 25.565 9.201 -18.935 1.00 79.50 222 LEU A N 1
ATOM 1758 C CA . LEU A 1 222 ? 26.251 9.857 -17.821 1.00 79.50 222 LEU A CA 1
ATOM 1759 C C . LEU A 1 222 ? 27.319 8.936 -17.226 1.00 79.50 222 LEU A C 1
ATOM 1761 O O . LEU A 1 222 ? 28.460 9.360 -17.078 1.00 79.50 222 LEU A O 1
ATOM 1765 N N . GLY A 1 223 ? 27.001 7.660 -17.001 1.00 77.12 223 GLY A N 1
ATOM 1766 C CA . GLY A 1 223 ? 27.949 6.640 -16.557 1.00 77.12 223 GLY A CA 1
ATOM 1767 C C . GLY A 1 223 ? 29.117 6.459 -17.529 1.00 77.12 223 GLY A C 1
ATOM 1768 O O . GLY A 1 223 ? 30.274 6.466 -17.113 1.00 77.12 223 GLY A O 1
ATOM 1769 N N . THR A 1 224 ? 28.862 6.393 -18.842 1.00 75.31 224 THR A N 1
ATOM 1770 C CA . THR A 1 224 ? 29.937 6.342 -19.852 1.00 75.31 224 THR A CA 1
ATOM 1771 C C . THR A 1 224 ? 30.753 7.628 -19.924 1.00 75.31 224 THR A C 1
ATOM 1773 O O . THR A 1 224 ? 31.970 7.552 -20.092 1.00 75.31 224 THR A O 1
ATOM 1776 N N . LYS A 1 225 ? 30.135 8.806 -19.773 1.00 71.19 225 LYS A N 1
ATOM 1777 C CA . LYS A 1 225 ? 30.853 10.090 -19.737 1.00 71.19 225 LYS A CA 1
ATOM 1778 C C . LYS A 1 225 ? 31.708 10.215 -18.477 1.00 71.19 225 LYS A C 1
ATOM 1780 O O . LYS A 1 225 ? 32.846 10.659 -18.582 1.00 71.19 225 LYS A O 1
ATOM 1785 N N . LEU A 1 226 ? 31.223 9.745 -17.330 1.00 68.50 226 LEU A N 1
ATOM 1786 C CA . LEU A 1 226 ? 31.959 9.723 -16.066 1.00 68.50 226 LEU A CA 1
ATOM 1787 C C . LEU A 1 226 ? 33.111 8.710 -16.100 1.00 68.50 226 LEU A C 1
ATOM 1789 O O . LEU A 1 226 ? 34.230 9.032 -15.714 1.00 68.50 226 LEU A O 1
ATOM 1793 N N . LYS A 1 227 ? 32.891 7.520 -16.672 1.00 68.81 227 LYS A N 1
ATOM 1794 C CA . LYS A 1 227 ? 33.948 6.526 -16.921 1.00 68.81 227 LYS A CA 1
ATOM 1795 C C . LYS A 1 227 ? 35.010 7.056 -17.887 1.00 68.81 227 LYS A C 1
ATOM 1797 O O . LYS A 1 227 ? 36.201 6.839 -17.678 1.00 68.81 227 LYS A O 1
ATOM 1802 N N . LYS A 1 228 ? 34.596 7.787 -18.927 1.00 65.81 228 LYS A N 1
ATOM 1803 C CA . LYS A 1 228 ? 35.508 8.469 -19.857 1.00 65.81 228 LYS A CA 1
ATOM 1804 C C . LYS A 1 228 ? 36.251 9.623 -19.181 1.00 65.81 228 LYS A C 1
ATOM 1806 O O . LYS A 1 228 ? 37.404 9.849 -19.520 1.00 65.81 228 LYS A O 1
ATOM 1811 N N . TYR A 1 229 ? 35.635 10.311 -18.221 1.00 64.19 229 TYR A N 1
ATOM 1812 C CA . TYR A 1 229 ? 36.278 11.353 -17.419 1.00 64.19 229 TYR A CA 1
ATOM 1813 C C . TYR A 1 229 ? 37.3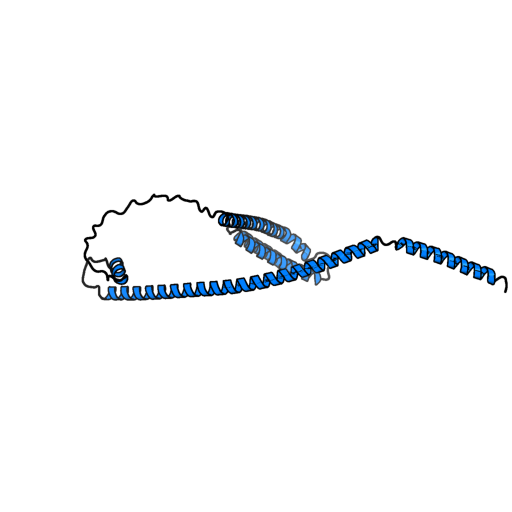35 10.766 -16.473 1.00 64.19 229 TYR A C 1
ATOM 1815 O O . TYR A 1 229 ? 38.456 11.259 -16.444 1.00 64.19 229 TYR A O 1
ATOM 1823 N N . HIS A 1 230 ? 37.026 9.653 -15.800 1.00 63.84 230 HIS A N 1
ATOM 1824 C CA . HIS A 1 230 ? 37.964 8.938 -14.929 1.00 63.84 230 HIS A CA 1
ATOM 1825 C C . HIS A 1 230 ? 39.153 8.329 -15.696 1.00 63.84 230 HIS A C 1
ATOM 1827 O O . HIS A 1 230 ? 40.277 8.339 -15.207 1.00 63.84 230 HIS A O 1
ATOM 1833 N N . ASN A 1 231 ? 38.932 7.829 -16.919 1.00 59.62 231 ASN A N 1
ATOM 1834 C CA . ASN A 1 231 ? 39.999 7.271 -17.765 1.00 59.62 231 ASN A CA 1
ATOM 1835 C C . ASN A 1 231 ? 40.679 8.299 -18.686 1.00 59.62 231 ASN A C 1
ATOM 1837 O O . ASN A 1 231 ? 41.640 7.955 -19.380 1.00 59.62 231 ASN A O 1
ATOM 1841 N N . SER A 1 232 ? 40.196 9.543 -18.741 1.00 58.25 232 SER A N 1
ATOM 1842 C CA . SER A 1 232 ? 40.880 10.596 -19.486 1.00 58.25 232 SER A CA 1
ATOM 1843 C C . SER A 1 232 ? 42.101 11.020 -18.686 1.00 58.25 232 SER A C 1
ATOM 1845 O O . SER A 1 232 ? 42.016 11.284 -17.492 1.00 58.25 232 SER A O 1
ATOM 1847 N N . LYS A 1 233 ? 43.246 11.073 -19.361 1.00 61.91 233 LYS A N 1
ATOM 1848 C CA . LYS A 1 233 ? 44.595 11.313 -18.837 1.00 61.91 233 LYS A CA 1
ATOM 1849 C C . LYS A 1 233 ? 44.786 12.743 -18.295 1.00 61.91 233 LYS A C 1
ATOM 1851 O O . LYS A 1 233 ? 45.774 13.398 -18.616 1.00 61.91 233 LYS A O 1
ATOM 1856 N N . PHE A 1 234 ? 43.855 13.247 -17.487 1.00 62.22 234 PHE A N 1
ATOM 1857 C CA . PHE A 1 234 ? 43.919 14.567 -16.864 1.00 62.22 234 PHE A CA 1
ATOM 1858 C C . PHE A 1 234 ? 45.163 14.707 -15.991 1.00 62.22 234 PHE A C 1
ATOM 1860 O O . PHE A 1 234 ? 45.822 15.737 -16.054 1.00 62.22 234 PHE A O 1
ATOM 1867 N N . GLY A 1 235 ? 45.559 13.641 -15.286 1.00 66.94 235 GLY A N 1
ATOM 1868 C CA . GLY A 1 235 ? 46.835 13.607 -14.571 1.00 66.94 235 GLY A CA 1
ATOM 1869 C C . GLY A 1 235 ? 48.028 13.849 -15.500 1.00 66.94 235 GLY A C 1
ATOM 1870 O O . GLY A 1 235 ? 48.868 14.685 -15.204 1.00 66.94 235 GLY A O 1
ATOM 1871 N N . PHE A 1 236 ? 48.077 13.201 -16.669 1.00 72.38 236 PHE A N 1
ATOM 1872 C CA . PHE A 1 236 ? 49.191 13.356 -17.615 1.00 72.38 236 PHE A CA 1
ATOM 1873 C C . PHE A 1 236 ? 49.299 14.782 -18.177 1.00 72.38 236 PHE A C 1
ATOM 1875 O O . PHE A 1 236 ? 50.388 15.349 -18.200 1.00 72.38 236 PHE A O 1
ATOM 1882 N N . PHE A 1 237 ? 48.178 15.388 -18.583 1.00 77.75 237 PHE A N 1
ATOM 1883 C CA . PHE A 1 237 ? 48.170 16.781 -19.047 1.00 77.75 237 PHE A CA 1
ATOM 1884 C C . PHE A 1 237 ? 48.453 17.781 -17.914 1.00 77.75 237 PHE A C 1
ATOM 1886 O O . PHE A 1 237 ? 49.075 18.814 -18.146 1.00 77.75 237 PHE A O 1
ATOM 1893 N N . PHE A 1 238 ? 48.063 17.469 -16.678 1.00 78.88 238 PHE A N 1
ATOM 1894 C CA . PHE A 1 238 ? 48.410 18.280 -15.514 1.00 78.88 238 PHE A CA 1
ATOM 1895 C C . PHE A 1 238 ? 49.911 18.206 -15.192 1.00 78.88 238 PHE A C 1
ATOM 1897 O O . PHE A 1 238 ? 50.546 19.243 -15.006 1.00 78.88 238 PHE A O 1
ATOM 1904 N N . TYR A 1 239 ? 50.510 17.009 -15.216 1.00 83.56 239 TYR A N 1
ATOM 1905 C CA . TYR A 1 239 ? 51.953 16.836 -15.030 1.00 83.56 239 TYR A CA 1
ATOM 1906 C C . TYR A 1 239 ? 52.755 17.550 -16.125 1.00 83.56 239 TYR A C 1
ATOM 1908 O O . TYR A 1 239 ? 53.691 18.281 -15.799 1.00 83.56 239 TYR A O 1
ATOM 1916 N N . ILE A 1 240 ? 52.363 17.427 -17.403 1.00 85.75 240 ILE A N 1
ATOM 1917 C CA . ILE A 1 240 ? 53.061 18.121 -18.497 1.00 85.75 240 ILE A CA 1
ATOM 1918 C C . ILE A 1 240 ? 52.963 19.648 -18.337 1.00 85.75 240 ILE A C 1
ATOM 1920 O O . ILE A 1 240 ? 53.972 20.341 -18.449 1.00 85.75 240 ILE A O 1
ATOM 1924 N N . GLY A 1 241 ? 51.787 20.173 -17.972 1.00 87.19 241 GLY A N 1
ATOM 1925 C CA . GLY A 1 241 ? 51.589 21.602 -17.723 1.00 87.19 241 GLY A CA 1
ATOM 1926 C C . GLY A 1 241 ? 52.416 22.116 -16.543 1.00 87.19 241 GLY A C 1
ATOM 1927 O O . GLY A 1 241 ? 53.060 23.158 -16.650 1.00 87.19 241 GLY A O 1
ATOM 1928 N N . CYS A 1 242 ? 52.472 21.357 -15.447 1.00 87.25 242 CYS A N 1
ATOM 1929 C CA . CYS A 1 242 ? 53.244 21.722 -14.262 1.00 87.25 242 CYS A CA 1
ATOM 1930 C C . CYS A 1 242 ? 54.757 21.720 -14.540 1.00 87.25 242 CYS A C 1
ATOM 1932 O O . CYS A 1 242 ? 55.459 22.647 -14.138 1.00 87.25 242 CYS A O 1
ATOM 1934 N N . THR A 1 243 ? 55.261 20.725 -15.280 1.00 86.62 243 THR A N 1
ATOM 1935 C CA . THR A 1 243 ? 56.678 20.688 -15.689 1.00 86.62 243 THR A CA 1
ATOM 1936 C C . THR A 1 243 ? 57.047 21.845 -16.620 1.00 86.62 243 THR A C 1
ATOM 1938 O O . THR A 1 243 ? 58.104 22.452 -16.452 1.00 86.62 243 THR A O 1
ATOM 1941 N N . LEU A 1 244 ? 56.161 22.218 -17.549 1.00 90.19 244 LEU A N 1
ATOM 1942 C CA . LEU A 1 244 ? 56.378 23.343 -18.459 1.00 90.19 244 LEU A CA 1
ATOM 1943 C C . LEU A 1 244 ? 56.353 24.691 -17.722 1.00 90.19 244 LEU A C 1
ATOM 1945 O O . LEU A 1 244 ? 57.203 25.543 -17.973 1.00 90.19 244 LEU A O 1
ATOM 1949 N N . ALA A 1 245 ? 55.432 24.864 -16.770 1.00 91.38 245 ALA A N 1
ATOM 1950 C CA . ALA A 1 245 ? 55.368 26.052 -15.921 1.00 91.38 245 ALA A CA 1
ATOM 1951 C C . ALA A 1 245 ? 56.617 26.197 -15.033 1.00 91.38 245 ALA A C 1
ATOM 1953 O O . ALA A 1 245 ? 57.152 27.297 -14.903 1.00 91.38 245 ALA A O 1
ATOM 1954 N N . MET A 1 246 ? 57.127 25.091 -14.479 1.00 91.06 246 MET A N 1
ATOM 1955 C CA . MET A 1 246 ? 58.367 25.083 -13.696 1.00 91.06 246 MET A CA 1
ATOM 1956 C C . MET A 1 246 ? 59.582 25.489 -14.547 1.00 91.06 246 MET A C 1
ATOM 1958 O O . MET A 1 246 ? 60.413 26.280 -14.099 1.00 91.06 246 MET A O 1
ATOM 1962 N N . LEU A 1 247 ? 59.661 25.007 -15.793 1.00 90.75 247 LEU A N 1
ATOM 1963 C CA . LEU A 1 247 ? 60.738 25.347 -16.727 1.00 90.75 247 LEU A CA 1
ATOM 1964 C C . LEU A 1 247 ? 60.674 26.819 -17.166 1.00 90.75 247 LEU A C 1
ATOM 1966 O O . LEU A 1 247 ? 61.696 27.503 -17.179 1.00 90.75 247 LEU A O 1
ATOM 1970 N N . LEU A 1 248 ? 59.474 27.336 -17.451 1.00 91.44 248 LEU A N 1
ATOM 1971 C CA . LEU A 1 248 ? 59.247 2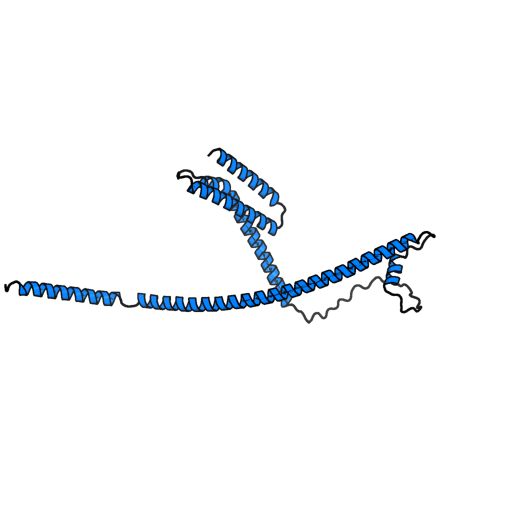8.758 -17.734 1.00 91.44 248 LEU A CA 1
ATOM 1972 C C . LEU A 1 248 ? 59.630 29.650 -16.551 1.00 91.44 248 LEU A C 1
ATOM 1974 O O . LEU A 1 248 ? 60.303 30.660 -16.747 1.00 91.44 248 LEU A O 1
ATOM 1978 N N . GLY A 1 249 ? 59.258 29.262 -15.328 1.00 91.12 249 GLY A N 1
ATOM 1979 C CA . GLY A 1 249 ? 59.654 29.970 -14.112 1.00 91.12 249 GLY A CA 1
ATOM 1980 C C . GLY A 1 249 ? 61.174 30.051 -13.960 1.00 91.12 249 GLY A C 1
ATOM 1981 O O . GLY A 1 249 ? 61.704 31.116 -13.653 1.00 91.12 249 GLY A O 1
ATOM 1982 N N . LEU A 1 250 ? 61.886 28.960 -14.256 1.00 87.94 250 LEU A N 1
ATOM 1983 C CA . LEU A 1 250 ? 63.349 28.926 -14.231 1.00 87.94 250 LEU A CA 1
ATOM 1984 C C . LEU A 1 250 ? 63.977 29.803 -15.327 1.00 87.94 250 LEU A C 1
ATOM 1986 O O . LEU A 1 250 ? 64.971 30.484 -15.087 1.00 87.94 250 LEU A O 1
ATOM 1990 N N . LEU A 1 251 ? 63.390 29.835 -16.525 1.00 86.19 251 LEU A N 1
ATOM 1991 C CA . LEU A 1 251 ? 63.865 30.689 -17.617 1.00 86.19 251 LEU A CA 1
ATOM 1992 C C . LEU A 1 251 ? 63.686 32.174 -17.269 1.00 86.19 251 LEU A C 1
ATOM 1994 O O . LEU A 1 251 ? 64.600 32.970 -17.477 1.00 86.19 251 LEU A O 1
ATOM 1998 N N . ILE A 1 252 ? 62.546 32.538 -16.678 1.00 88.06 252 ILE A N 1
ATOM 1999 C CA . ILE A 1 252 ? 62.267 33.903 -16.217 1.00 88.06 252 ILE A CA 1
ATOM 2000 C C . ILE A 1 252 ? 63.245 34.315 -15.110 1.00 88.06 252 ILE A C 1
ATOM 2002 O O . ILE A 1 252 ? 63.834 35.392 -15.199 1.00 88.06 252 ILE A O 1
ATOM 2006 N N . THR A 1 253 ? 63.473 33.473 -14.096 1.00 86.69 253 THR A N 1
ATOM 2007 C CA . THR A 1 253 ? 64.434 33.792 -13.024 1.00 86.69 253 THR A CA 1
ATOM 2008 C C . THR A 1 253 ? 65.862 33.898 -13.554 1.00 86.69 253 THR A C 1
ATOM 2010 O O . THR A 1 253 ? 66.580 34.823 -13.178 1.00 86.69 253 THR A O 1
ATOM 2013 N N . TYR A 1 254 ? 66.261 33.036 -14.493 1.00 86.31 254 TYR A N 1
ATOM 2014 C CA . TYR A 1 254 ? 67.545 33.150 -15.186 1.00 86.31 254 TYR A CA 1
ATOM 2015 C C . TYR A 1 254 ? 67.668 34.461 -15.980 1.00 86.31 254 TYR A C 1
ATOM 2017 O O . TYR A 1 254 ? 68.713 35.112 -15.941 1.00 86.31 254 TYR A O 1
ATOM 2025 N N . LEU A 1 255 ? 66.605 34.880 -16.674 1.00 83.44 255 LEU A N 1
ATOM 2026 C CA . LEU A 1 255 ? 66.575 36.139 -17.421 1.00 83.44 255 LEU A CA 1
ATOM 2027 C C . LEU A 1 255 ? 66.749 37.333 -16.474 1.00 83.44 255 LEU A C 1
ATOM 2029 O O . LEU A 1 255 ? 67.588 38.190 -16.743 1.00 83.44 255 LEU A O 1
ATOM 2033 N N . ILE A 1 256 ? 66.051 37.341 -15.334 1.00 84.25 256 ILE A N 1
ATOM 2034 C CA . ILE A 1 256 ? 66.201 38.366 -14.289 1.00 84.25 256 ILE A CA 1
ATOM 2035 C C . ILE A 1 256 ? 67.651 38.407 -13.778 1.00 84.25 256 ILE A C 1
ATOM 2037 O O . ILE A 1 256 ? 68.270 39.471 -13.790 1.00 84.25 256 ILE A O 1
ATOM 2041 N N . ILE A 1 257 ? 68.235 37.261 -13.407 1.00 82.62 257 ILE A N 1
ATOM 2042 C CA . ILE A 1 257 ? 69.618 37.188 -12.901 1.00 82.62 257 ILE A CA 1
ATOM 2043 C C . ILE A 1 257 ? 70.641 37.619 -13.954 1.00 82.62 257 ILE A C 1
ATOM 2045 O O . ILE A 1 257 ? 71.673 38.160 -13.589 1.00 82.62 257 ILE A O 1
ATOM 2049 N N . LYS A 1 258 ? 70.410 37.391 -15.250 1.00 77.50 258 LYS A N 1
ATOM 2050 C CA . LYS A 1 258 ? 71.355 37.787 -16.307 1.00 77.50 258 LYS A CA 1
ATOM 2051 C C . LYS A 1 258 ? 71.238 39.261 -16.696 1.00 77.50 258 LYS A C 1
ATOM 2053 O O . LYS A 1 258 ? 72.223 39.840 -17.155 1.00 77.50 258 LYS A O 1
ATOM 2058 N N . ILE A 1 259 ? 70.055 39.858 -16.544 1.00 73.88 259 ILE A N 1
ATOM 2059 C CA . ILE A 1 259 ? 69.806 41.251 -16.936 1.00 73.88 259 ILE A CA 1
ATOM 2060 C C . ILE A 1 259 ? 70.222 42.244 -15.845 1.00 73.88 259 ILE A C 1
ATOM 2062 O O . ILE A 1 259 ? 70.738 43.308 -16.169 1.00 73.88 259 ILE A O 1
ATOM 2066 N N . PHE A 1 260 ? 70.089 41.873 -14.567 1.00 67.56 260 PHE A N 1
ATOM 2067 C CA . PHE A 1 260 ? 70.496 42.717 -13.439 1.00 67.56 260 PHE A CA 1
ATOM 2068 C C . PHE A 1 260 ? 72.009 42.990 -13.276 1.00 67.56 260 PHE A C 1
ATOM 2070 O O . PHE A 1 260 ? 72.331 44.106 -12.900 1.00 67.56 260 PHE A O 1
ATOM 2077 N N . PRO A 1 261 ? 72.971 42.094 -13.584 1.00 68.25 261 PRO A N 1
ATOM 2078 C CA . PRO A 1 261 ? 74.405 42.377 -13.440 1.00 68.25 261 PRO A CA 1
ATOM 2079 C C . PRO A 1 261 ? 74.961 43.305 -14.530 1.00 68.25 261 PRO A C 1
ATOM 2081 O O . PRO A 1 261 ? 76.167 43.533 -14.578 1.00 68.25 261 PRO A O 1
ATOM 2084 N N . LYS A 1 262 ? 74.111 43.789 -15.446 1.00 56.69 262 LYS A N 1
ATOM 2085 C CA . LYS A 1 262 ? 74.473 44.743 -16.502 1.00 56.69 262 LYS A CA 1
ATOM 2086 C C . LYS A 1 262 ? 73.883 46.144 -16.294 1.00 56.69 262 LYS A C 1
ATOM 2088 O O . LYS A 1 262 ? 74.024 46.965 -17.199 1.00 56.69 262 LYS A O 1
ATOM 2093 N N . MET A 1 263 ? 73.262 46.413 -15.143 1.00 52.62 263 MET A N 1
ATOM 2094 C CA . MET A 1 263 ? 72.943 47.770 -14.684 1.00 52.62 263 MET A CA 1
ATOM 2095 C C . MET A 1 263 ? 73.785 48.140 -13.471 1.00 52.62 263 MET A C 1
ATOM 2097 O O . MET A 1 263 ? 73.998 47.251 -12.618 1.00 52.62 263 MET A O 1
#

Foldseek 3Di:
DVVVVVVVVVVLVVLVVVLVVVQPDDDLVVNLVNLVVSLVVLVVVLVVQVVVQVVDPDDDCGSNVVSCVSCVVVNVVSVVSNVVSVVVVVVVVVVVVVVVVVVVVPPPPPPPDDDPDDPPDDDDDDDDDDDDPPCPPVNVVCCVVVPPPDDDDDCPVVVVVVVVVVVVVVVVVVVVVVVVVVVVVVVVVVVVVVVVVVVVVVVVVVVVVVVVVVVVVVVVVVVVVVVCVVPPPPVVVVVVVVVVVVVVVVVVVVVVVVVVVVD